Protein AF-A0A957R0P4-F1 (afdb_monomer)

Foldseek 3Di:
DPDPPDDPQNVDAWWWFAQFPQPPDDGDTDTHGPPDDDDDDDDPPPCSCCPVVVAQQLVLVQVVLVPDDPVVNVVDDDRDHGPTDDTDPHDRDDDDDDPDDPPALLDDPCVVVVVLVVVLCVCCVPNPPRPHHSQLSRQQHAKDKDKDWDWDPDPPTDIDIDIDIDHGNHDPQCRSSPDDDDDDPD

Solvent-accessible surface area (backbone atoms only — not comparable to full-atom values): 11472 Å² total; per-residue (Å²): 135,83,69,91,79,67,55,80,42,74,79,50,67,46,32,38,39,32,43,29,36,31,88,82,38,79,57,43,69,51,76,44,64,40,87,55,93,81,82,89,82,77,62,92,88,71,34,63,60,32,50,51,50,50,33,54,36,41,46,29,49,42,58,54,52,68,71,48,54,72,77,59,46,76,75,48,82,85,66,73,81,47,50,52,75,44,78,43,65,77,61,88,61,83,87,84,79,86,76,76,72,72,93,41,80,71,60,40,72,41,61,76,67,45,50,46,61,55,48,19,50,49,42,38,74,71,35,83,79,72,79,50,56,44,47,30,63,27,41,83,33,68,56,48,73,51,72,50,71,50,70,52,97,70,73,92,59,64,70,44,80,48,71,51,73,48,64,26,29,20,45,86,83,37,61,34,49,86,56,73,87,83,78,82,89,123

Mean predicted aligned error: 9.71 Å

pLDDT: mean 87.92, std 10.12, range [45.06, 98.12]

Structure (mmCIF, N/CA/C/O backbone):
data_AF-A0A957R0P4-F1
#
_entry.id   AF-A0A957R0P4-F1
#
loop_
_atom_site.group_PDB
_atom_site.id
_atom_site.type_symbol
_atom_site.label_atom_id
_atom_site.label_alt_id
_atom_site.label_comp_id
_atom_site.label_asym_id
_atom_site.label_entity_id
_atom_site.label_seq_id
_atom_site.pdbx_PDB_ins_code
_atom_site.Cartn_x
_atom_site.Cartn_y
_atom_site.Cartn_z
_atom_site.occupancy
_atom_site.B_iso_or_equiv
_atom_site.auth_seq_id
_atom_site.auth_comp_id
_atom_site.auth_asym_id
_atom_site.auth_atom_id
_atom_site.pdbx_PDB_model_num
ATOM 1 N N . MET A 1 1 ? -42.265 -9.782 10.397 1.00 45.06 1 MET A N 1
ATOM 2 C CA . MET A 1 1 ? -42.163 -8.317 10.225 1.00 45.06 1 MET A CA 1
ATOM 3 C C . MET A 1 1 ? -40.750 -7.988 9.760 1.00 45.06 1 MET A C 1
ATOM 5 O O . MET A 1 1 ? -39.838 -7.913 10.571 1.00 45.06 1 MET A O 1
ATOM 9 N N . THR A 1 2 ? -40.531 -7.923 8.449 1.00 50.06 2 THR A N 1
ATOM 10 C CA . THR A 1 2 ? -39.239 -7.563 7.845 1.00 50.06 2 THR A CA 1
ATOM 11 C C . THR A 1 2 ? -39.028 -6.063 7.997 1.00 50.06 2 THR A C 1
ATOM 13 O O . THR A 1 2 ? -39.797 -5.266 7.469 1.00 50.06 2 THR A O 1
ATOM 16 N N . ASN A 1 3 ? -38.024 -5.688 8.786 1.00 56.94 3 ASN A N 1
ATOM 17 C CA . ASN A 1 3 ? -37.716 -4.304 9.119 1.00 56.94 3 ASN A CA 1
ATOM 18 C C . ASN A 1 3 ? -37.278 -3.556 7.845 1.00 56.94 3 ASN A C 1
ATOM 20 O O . ASN A 1 3 ? -36.156 -3.745 7.375 1.00 56.94 3 ASN A O 1
ATOM 24 N N . ALA A 1 4 ? -38.168 -2.738 7.275 1.00 59.88 4 ALA A N 1
ATOM 25 C CA . ALA A 1 4 ? -37.992 -2.045 5.991 1.00 59.88 4 ALA A CA 1
ATOM 26 C C . ALA A 1 4 ? -36.855 -0.997 5.979 1.00 59.88 4 ALA A C 1
ATOM 28 O O . ALA A 1 4 ? -36.602 -0.377 4.954 1.00 59.88 4 ALA A O 1
ATOM 29 N N . ASN A 1 5 ? -36.149 -0.830 7.103 1.00 73.31 5 ASN A N 1
ATOM 30 C CA . ASN A 1 5 ? -35.041 0.106 7.289 1.00 73.31 5 ASN A CA 1
ATOM 31 C C . ASN A 1 5 ? -33.653 -0.553 7.376 1.00 73.31 5 ASN A C 1
ATOM 33 O O . ASN A 1 5 ? -32.675 0.129 7.681 1.00 73.31 5 ASN A O 1
ATOM 37 N N . ARG A 1 6 ? -33.521 -1.868 7.143 1.00 80.50 6 ARG A N 1
ATOM 38 C CA . ARG A 1 6 ? -32.189 -2.496 7.086 1.00 80.50 6 ARG A CA 1
ATOM 39 C C . ARG A 1 6 ? -31.512 -2.151 5.766 1.00 80.50 6 ARG A C 1
ATOM 41 O O . ARG A 1 6 ? -32.023 -2.476 4.697 1.00 80.50 6 ARG A O 1
ATOM 48 N N . HIS A 1 7 ? -30.346 -1.520 5.836 1.00 86.25 7 HIS A N 1
ATOM 49 C CA . HIS A 1 7 ? -29.550 -1.281 4.641 1.00 86.25 7 HIS A CA 1
ATOM 50 C C . HIS A 1 7 ? -29.024 -2.622 4.107 1.00 86.25 7 HIS A C 1
ATOM 52 O O . HIS A 1 7 ? -28.671 -3.485 4.914 1.00 86.25 7 HIS A O 1
ATOM 58 N N . PRO A 1 8 ? -28.865 -2.801 2.784 1.00 87.38 8 PRO A N 1
ATOM 59 C CA . PRO A 1 8 ? -28.359 -4.053 2.212 1.00 87.38 8 PRO A CA 1
ATOM 60 C C . PRO A 1 8 ? -27.011 -4.517 2.788 1.00 87.38 8 PRO A C 1
ATOM 62 O O . PRO A 1 8 ? -26.736 -5.705 2.880 1.00 87.38 8 PRO A O 1
ATOM 65 N N . ALA A 1 9 ? -26.156 -3.586 3.214 1.00 84.50 9 ALA A N 1
ATOM 66 C CA . ALA A 1 9 ? -24.892 -3.930 3.873 1.00 84.50 9 ALA A CA 1
ATOM 67 C C . ALA A 1 9 ? -25.083 -4.659 5.219 1.00 84.50 9 ALA A C 1
ATOM 69 O O . ALA A 1 9 ? -24.253 -5.485 5.571 1.00 84.50 9 ALA A O 1
ATOM 70 N N . ASP A 1 10 ? -26.189 -4.426 5.932 1.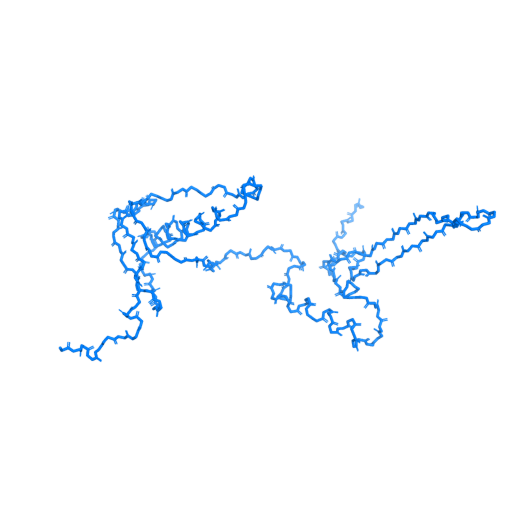00 87.06 10 ASP A N 1
ATOM 71 C CA . ASP A 1 10 ? -26.433 -4.990 7.268 1.00 87.06 10 ASP A CA 1
ATOM 72 C C . ASP A 1 10 ? -26.851 -6.474 7.220 1.00 87.06 10 ASP A C 1
ATOM 74 O O . ASP A 1 10 ? -27.063 -7.095 8.261 1.00 87.06 10 ASP A O 1
ATOM 78 N N . SER A 1 11 ? -26.987 -7.052 6.018 1.00 88.69 11 SER A N 1
ATOM 79 C CA . SER A 1 11 ? -27.111 -8.500 5.820 1.00 88.69 11 SER A CA 1
ATOM 80 C C . SER A 1 11 ? -25.762 -9.224 5.794 1.00 88.69 11 SER A C 1
ATOM 82 O O . SER A 1 11 ? -25.746 -10.446 5.689 1.00 88.69 11 SER A O 1
ATOM 84 N N . HIS A 1 12 ? -24.646 -8.490 5.801 1.00 89.62 12 HIS A N 1
ATOM 85 C CA . HIS A 1 12 ? -23.301 -9.057 5.748 1.00 89.62 12 HIS A CA 1
ATOM 86 C C . HIS A 1 12 ? -22.715 -9.240 7.147 1.00 89.62 12 HIS A C 1
ATOM 88 O O . HIS A 1 12 ? -23.138 -8.592 8.106 1.00 89.62 12 HIS A O 1
ATOM 94 N N . ASP A 1 13 ? -21.698 -10.098 7.237 1.00 93.00 13 ASP A N 1
ATOM 95 C CA . ASP A 1 13 ? -20.982 -10.352 8.484 1.00 93.00 13 ASP A CA 1
ATOM 96 C C . ASP A 1 13 ? -20.309 -9.092 9.044 1.00 93.00 13 ASP A C 1
ATOM 98 O O . ASP A 1 13 ? -20.059 -8.105 8.347 1.00 93.00 13 ASP A O 1
ATOM 102 N N . LEU A 1 14 ? -19.968 -9.154 10.327 1.00 95.38 14 LEU A N 1
ATOM 103 C CA . LEU A 1 14 ? -19.264 -8.098 11.045 1.00 95.38 14 LEU A CA 1
ATOM 104 C C . LEU A 1 14 ? -17.790 -8.475 11.207 1.00 95.38 14 LEU A C 1
ATOM 106 O O . LEU A 1 14 ? -17.454 -9.655 11.255 1.00 95.38 14 LEU A O 1
ATOM 110 N N . ILE A 1 15 ? -16.924 -7.476 11.345 1.00 96.31 15 ILE A N 1
ATOM 111 C CA . ILE A 1 15 ? -15.600 -7.655 11.945 1.00 96.31 15 ILE A CA 1
ATOM 112 C C . ILE A 1 15 ? -15.783 -7.468 13.448 1.00 96.31 15 ILE A C 1
ATOM 114 O O . ILE A 1 15 ? -16.215 -6.398 13.880 1.00 96.31 15 ILE A O 1
ATOM 118 N N . ARG A 1 16 ? -15.502 -8.494 14.246 1.00 97.50 16 ARG A N 1
ATOM 119 C CA . ARG A 1 16 ? -15.641 -8.442 15.706 1.00 97.50 16 ARG A CA 1
ATOM 120 C C . ARG A 1 16 ? -14.263 -8.380 16.332 1.00 97.50 16 ARG A C 1
ATOM 122 O O . ARG A 1 16 ? -13.441 -9.251 16.085 1.00 97.50 16 ARG A O 1
ATOM 129 N N . VAL A 1 17 ? -14.040 -7.362 17.145 1.00 97.62 17 VAL A N 1
ATOM 130 C CA . VAL A 1 17 ? -12.841 -7.183 17.956 1.00 97.62 17 VAL A CA 1
ATOM 131 C C . VAL A 1 17 ? -13.277 -7.305 19.405 1.00 97.62 17 VAL A C 1
ATOM 133 O O . VAL A 1 17 ? -14.173 -6.573 19.822 1.00 97.62 17 VAL A O 1
ATOM 136 N N . GLN A 1 18 ? -12.682 -8.232 20.149 1.00 98.06 18 GLN A N 1
ATOM 137 C CA . GLN A 1 18 ? -12.990 -8.456 21.558 1.00 9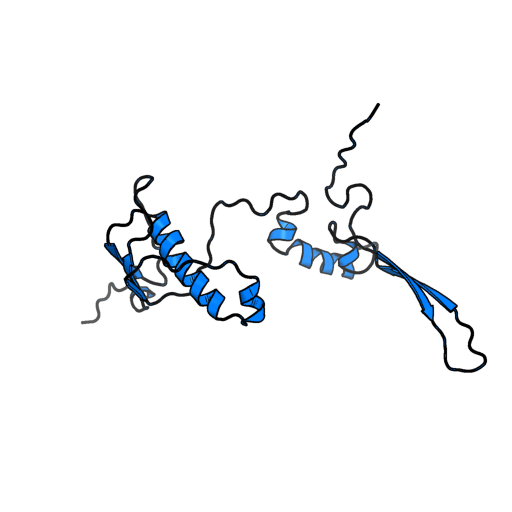8.06 18 GLN A CA 1
ATOM 138 C C . GLN A 1 18 ? -11.721 -8.399 22.400 1.00 98.06 18 GLN A C 1
ATOM 140 O O . GLN A 1 18 ? -10.728 -9.051 22.079 1.00 98.06 18 GLN A O 1
ATOM 145 N N . GLY A 1 19 ? -11.756 -7.604 23.464 1.00 97.75 19 GLY A N 1
ATOM 146 C CA . GLY A 1 19 ? -10.677 -7.462 24.427 1.00 97.75 19 GLY A CA 1
ATOM 147 C C . GLY A 1 19 ? -9.420 -6.808 23.861 1.00 97.75 19 GLY A C 1
ATOM 148 O O . GLY A 1 19 ? -8.314 -7.199 24.215 1.00 97.75 19 GLY A O 1
ATOM 149 N N . ALA A 1 20 ? -9.538 -5.826 22.962 1.00 97.62 20 ALA A N 1
ATOM 150 C CA . ALA A 1 20 ? -8.354 -5.173 22.403 1.00 97.62 20 ALA A CA 1
ATOM 151 C C . ALA A 1 20 ? -7.623 -4.326 23.459 1.00 97.62 20 ALA A C 1
ATOM 153 O O . ALA A 1 20 ? -8.208 -3.430 24.081 1.00 97.62 20 ALA A O 1
ATOM 154 N N . ARG A 1 21 ? -6.326 -4.594 23.633 1.00 97.75 21 ARG A N 1
ATOM 155 C CA . ARG A 1 21 ? -5.433 -3.975 24.629 1.00 97.75 21 ARG A CA 1
ATOM 156 C C . ARG A 1 21 ? -4.124 -3.455 24.031 1.00 97.75 21 ARG A C 1
ATOM 158 O O . ARG A 1 21 ? -3.288 -2.926 24.756 1.00 97.75 21 ARG A O 1
ATOM 165 N N . GLN A 1 22 ? -3.970 -3.519 22.707 1.00 96.81 22 GLN A N 1
ATOM 166 C CA . GLN A 1 22 ? -2.790 -3.003 22.016 1.00 96.81 22 GLN A CA 1
ATOM 167 C C . GLN A 1 22 ? -2.466 -1.551 22.418 1.00 96.81 22 GLN A C 1
ATOM 169 O O . GLN A 1 22 ? -3.301 -0.646 22.308 1.00 96.81 22 GLN A O 1
ATOM 174 N N . ASN A 1 23 ? -1.218 -1.309 22.827 1.00 95.19 23 ASN A N 1
ATOM 175 C CA . ASN A 1 23 ? -0.720 -0.022 23.320 1.00 95.19 23 ASN A CA 1
ATOM 176 C C . ASN A 1 23 ? -1.528 0.513 24.520 1.00 95.19 23 ASN A C 1
ATOM 178 O O . ASN A 1 23 ? -1.391 0.043 25.643 1.00 95.19 23 ASN A O 1
ATOM 182 N N . ASN A 1 24 ? -2.339 1.550 24.302 1.00 95.38 24 ASN A N 1
ATOM 183 C CA . ASN A 1 24 ? -3.110 2.231 25.335 1.00 95.38 24 ASN A CA 1
ATOM 184 C C . ASN A 1 24 ? -4.601 1.859 25.337 1.00 95.38 24 ASN A C 1
ATOM 186 O O . ASN A 1 24 ? -5.361 2.471 26.091 1.00 95.38 24 ASN A O 1
ATOM 190 N N . LEU A 1 25 ? -5.021 0.891 24.513 1.00 97.38 25 LEU A N 1
ATOM 191 C CA . LEU A 1 25 ? -6.396 0.394 24.508 1.00 97.38 25 LEU A CA 1
ATOM 192 C C . LEU A 1 25 ? -6.739 -0.253 25.857 1.00 97.38 25 LEU A C 1
ATOM 194 O O . LEU A 1 25 ? -5.907 -0.887 26.501 1.00 97.38 25 LEU A O 1
ATOM 198 N N . LYS A 1 26 ? -7.979 -0.060 26.308 1.00 96.81 26 LYS A N 1
ATOM 199 C CA . LYS A 1 26 ? -8.444 -0.465 27.641 1.00 96.81 26 LYS A CA 1
ATOM 200 C C . LYS A 1 26 ? -9.501 -1.560 27.540 1.00 96.81 26 LYS A C 1
ATOM 202 O O . LYS A 1 26 ? -10.642 -1.334 27.915 1.00 96.81 26 LYS A O 1
ATOM 207 N N . ASN A 1 27 ? -9.098 -2.722 27.021 1.00 97.38 27 ASN A N 1
ATOM 208 C CA . ASN A 1 27 ? -9.962 -3.893 26.838 1.00 97.38 27 ASN A CA 1
ATOM 209 C C . ASN A 1 27 ? -11.224 -3.567 26.020 1.00 97.38 27 ASN A C 1
ATOM 211 O O . ASN A 1 27 ? -12.347 -3.657 26.508 1.00 97.38 27 ASN A O 1
ATOM 215 N N . ILE A 1 28 ? -11.011 -3.090 24.792 1.00 97.56 28 ILE A N 1
ATOM 216 C CA . ILE A 1 28 ? -12.074 -2.564 23.934 1.00 97.56 28 ILE A CA 1
ATOM 217 C C . ILE A 1 28 ? -12.739 -3.689 23.140 1.00 97.56 28 ILE A C 1
ATOM 219 O O . ILE A 1 28 ? -12.063 -4.411 22.405 1.00 97.56 28 ILE A O 1
ATOM 223 N N . ASP A 1 29 ? -14.068 -3.742 23.220 1.00 98.12 29 ASP A N 1
ATOM 224 C CA . ASP A 1 29 ? -14.925 -4.566 22.370 1.00 98.12 29 ASP A CA 1
ATOM 225 C C . ASP A 1 29 ? -15.619 -3.690 21.320 1.00 98.12 29 ASP A C 1
ATOM 227 O O . ASP A 1 29 ? -16.244 -2.679 21.649 1.00 98.12 29 ASP A O 1
ATOM 231 N N . VAL A 1 30 ? -15.537 -4.068 20.044 1.00 97.00 30 VAL A N 1
ATOM 232 C CA . VAL A 1 30 ? -16.234 -3.364 18.961 1.00 97.00 30 VAL A CA 1
ATOM 233 C C . VAL A 1 30 ? -16.634 -4.313 17.834 1.00 97.00 30 VAL A C 1
ATOM 235 O O . VAL A 1 30 ? -15.911 -5.245 17.487 1.00 97.00 30 VAL A O 1
ATOM 238 N N . ALA A 1 31 ? -17.794 -4.060 17.228 1.00 96.06 31 ALA A N 1
ATOM 239 C CA . ALA A 1 31 ? -18.240 -4.742 16.020 1.00 96.06 31 ALA A CA 1
ATOM 240 C C . ALA A 1 31 ? -18.355 -3.740 14.864 1.00 96.06 31 ALA A C 1
ATOM 242 O O . ALA A 1 31 ? -19.071 -2.743 14.968 1.00 96.06 31 ALA A O 1
ATOM 243 N N . LEU A 1 32 ? -17.654 -4.006 13.762 1.00 95.06 32 LEU A N 1
ATOM 244 C CA . LEU A 1 32 ? -17.615 -3.151 12.579 1.00 95.06 32 LEU A CA 1
ATOM 245 C C . LEU A 1 32 ? -18.422 -3.801 11.449 1.00 95.06 32 LEU A C 1
ATOM 247 O O . LEU A 1 32 ? -18.130 -4.939 11.074 1.00 95.06 32 LEU A O 1
ATOM 251 N N . PRO A 1 33 ? -19.428 -3.119 10.882 1.00 94.06 33 PRO A N 1
ATOM 252 C CA . PRO A 1 33 ? -20.193 -3.664 9.772 1.00 94.06 33 PRO A CA 1
ATOM 253 C C . PRO A 1 33 ? -19.362 -3.696 8.490 1.00 94.06 33 PRO A C 1
ATOM 255 O O . PRO A 1 33 ? -18.811 -2.679 8.065 1.00 94.06 33 PRO A O 1
ATOM 258 N N . LYS A 1 34 ? -19.305 -4.856 7.830 1.00 93.88 34 LYS A N 1
ATOM 259 C CA . LYS A 1 34 ? -18.705 -4.943 6.496 1.00 93.88 34 LYS A CA 1
ATOM 260 C C . LYS A 1 34 ? -19.546 -4.166 5.486 1.00 93.88 34 LYS A C 1
ATOM 262 O O . LYS A 1 34 ? -20.751 -3.986 5.648 1.00 93.88 34 LYS A O 1
ATOM 267 N N . ARG A 1 35 ? -18.897 -3.727 4.401 1.00 92.75 35 ARG A N 1
ATOM 268 C CA . ARG A 1 35 ? -19.542 -3.009 3.280 1.00 92.75 35 ARG A CA 1
ATOM 269 C C . ARG A 1 35 ? -20.243 -1.714 3.715 1.00 92.75 35 ARG A C 1
ATOM 271 O O . ARG A 1 35 ? -21.194 -1.261 3.080 1.00 92.75 35 ARG A O 1
ATOM 278 N N . ARG A 1 36 ? -19.748 -1.114 4.795 1.00 92.56 36 ARG A N 1
ATOM 279 C CA . ARG A 1 36 ? -20.085 0.227 5.265 1.00 92.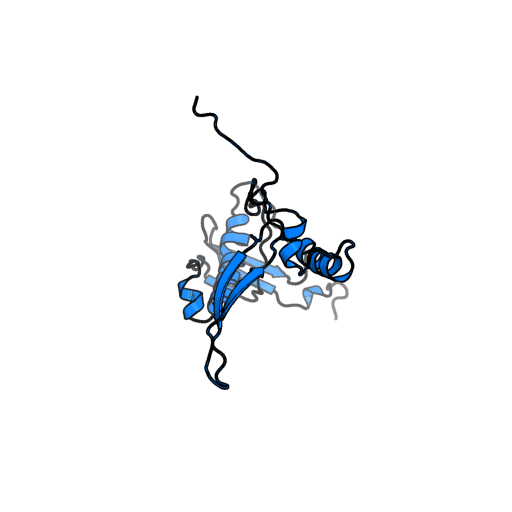56 36 ARG A CA 1
ATOM 280 C C . ARG A 1 36 ? -18.817 1.063 5.320 1.00 92.56 36 ARG A C 1
ATOM 282 O O . ARG A 1 36 ? -17.728 0.536 5.533 1.00 92.56 36 ARG A O 1
ATOM 289 N N . LEU A 1 37 ? -18.977 2.373 5.171 1.00 94.31 37 LEU A N 1
ATOM 290 C CA . LEU A 1 37 ? -17.919 3.309 5.515 1.00 94.31 37 LEU A CA 1
ATOM 291 C C . LEU A 1 37 ? -17.934 3.512 7.033 1.00 94.31 37 LEU A C 1
ATOM 293 O O . LEU A 1 37 ? -18.817 4.185 7.562 1.00 94.31 37 LEU A O 1
ATOM 297 N N . THR A 1 38 ? -16.973 2.911 7.728 1.00 94.69 38 THR A N 1
ATOM 298 C CA . THR A 1 38 ? -16.777 3.119 9.165 1.00 94.69 38 THR A CA 1
ATOM 299 C C . THR A 1 38 ? -15.713 4.182 9.388 1.00 94.69 38 THR A C 1
ATOM 301 O O . THR A 1 38 ? -14.589 4.053 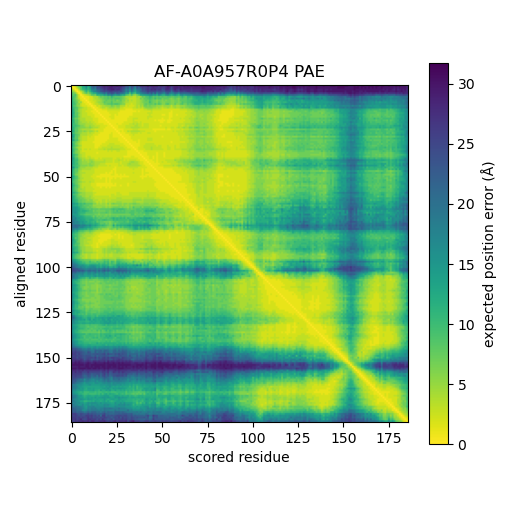8.911 1.00 94.69 38 THR A O 1
ATOM 304 N N . VAL A 1 39 ? -16.062 5.227 10.137 1.00 96.88 39 VAL A N 1
ATOM 305 C CA . VAL A 1 39 ? -15.148 6.321 10.477 1.00 96.88 39 VAL A CA 1
ATOM 306 C C . VAL A 1 39 ? -14.815 6.247 11.962 1.00 96.88 39 VAL A C 1
ATOM 308 O O . VAL A 1 39 ? -15.710 6.269 12.803 1.00 96.88 39 VAL A O 1
ATOM 311 N N . PHE A 1 40 ? -13.525 6.186 12.289 1.00 95.50 40 PHE A N 1
ATOM 312 C CA . PHE A 1 40 ? -13.041 6.264 13.667 1.00 95.50 40 PHE A CA 1
ATOM 313 C C . PHE A 1 40 ? -12.662 7.706 13.993 1.00 95.50 40 PHE A C 1
ATOM 315 O O . PHE A 1 40 ? -11.699 8.245 13.449 1.00 95.50 40 PHE A O 1
ATOM 322 N N . THR A 1 41 ? -13.398 8.330 14.907 1.00 96.44 41 THR A N 1
ATOM 323 C CA . THR A 1 41 ? -13.176 9.718 15.334 1.00 96.44 41 THR A CA 1
ATOM 324 C C . THR A 1 41 ? -12.722 9.788 16.788 1.00 96.44 41 THR A C 1
ATOM 326 O O . THR A 1 41 ? -12.916 8.854 17.561 1.00 96.44 41 THR A O 1
ATOM 329 N N . GLY A 1 42 ? -12.086 10.896 17.173 1.00 95.12 42 GLY A N 1
ATOM 330 C CA . GLY A 1 42 ? -11.615 11.125 18.542 1.00 95.12 42 GLY A CA 1
ATOM 331 C C . GLY A 1 42 ? -10.315 11.924 18.599 1.00 95.12 42 GLY A C 1
ATOM 332 O O . GLY A 1 42 ? -9.598 12.030 17.601 1.00 95.12 42 GLY A O 1
ATOM 333 N N . VAL A 1 43 ? -9.988 12.452 19.778 1.00 97.00 43 VAL A N 1
ATOM 334 C CA . VAL A 1 43 ? -8.799 13.293 20.020 1.00 97.00 43 VAL A CA 1
ATOM 335 C C . VAL A 1 43 ? -7.479 12.565 19.740 1.00 97.00 43 VAL A C 1
ATOM 337 O O . VAL A 1 43 ? -7.429 11.333 19.693 1.00 97.00 43 VAL A O 1
ATOM 340 N N . SER A 1 44 ? -6.392 13.311 19.531 1.00 95.94 44 SER A N 1
ATOM 341 C CA . SER A 1 44 ? -5.056 12.712 19.394 1.00 95.94 44 SER A CA 1
ATOM 342 C C . SER A 1 44 ? -4.720 11.841 20.612 1.00 95.94 44 SER A C 1
ATOM 344 O O . SER A 1 44 ? -5.101 12.163 21.733 1.00 95.94 44 SER A O 1
ATOM 346 N N . GLY A 1 45 ? -4.070 10.697 20.387 1.00 94.62 45 GLY A N 1
ATOM 347 C CA . GLY A 1 45 ? -3.724 9.751 21.455 1.00 94.62 45 GLY A CA 1
ATOM 348 C C . GLY A 1 45 ? -4.876 8.888 21.989 1.00 94.62 45 GLY A C 1
ATOM 349 O O . GLY A 1 45 ? -4.629 8.005 22.800 1.00 94.62 45 GLY A O 1
ATOM 350 N N . SER A 1 46 ? -6.115 9.036 21.505 1.00 95.88 46 SER A N 1
ATOM 351 C CA . SER A 1 46 ? -7.270 8.267 22.012 1.00 95.88 46 SER A CA 1
ATOM 352 C C . SER A 1 46 ? -7.258 6.758 21.703 1.00 95.88 46 SER A C 1
ATOM 354 O O . SER A 1 46 ? -8.202 6.062 22.055 1.00 95.88 46 SER A O 1
ATOM 356 N N . GLY A 1 47 ? -6.242 6.247 20.997 1.00 96.25 47 GLY A N 1
ATOM 357 C CA . GLY A 1 47 ? -6.119 4.824 20.653 1.00 96.25 47 GLY A CA 1
ATOM 358 C C . GLY A 1 47 ? -6.718 4.410 19.301 1.00 96.25 47 GLY A C 1
ATOM 359 O O . GLY A 1 47 ? -6.663 3.235 18.960 1.00 96.25 47 GLY A O 1
ATOM 360 N N . LYS A 1 48 ? -7.227 5.344 18.480 1.00 96.88 48 LYS A N 1
ATOM 361 C CA . LYS A 1 48 ? -7.774 5.039 17.133 1.00 96.88 48 LYS A CA 1
ATOM 362 C C . LYS A 1 48 ? -6.789 4.257 16.265 1.00 96.88 48 LYS A C 1
ATOM 364 O O . LYS A 1 48 ? -7.136 3.209 15.736 1.00 96.88 48 LYS A O 1
ATOM 369 N N . SER A 1 49 ? -5.555 4.751 16.157 1.00 95.25 49 SER A N 1
ATOM 370 C CA . SER A 1 49 ? -4.507 4.100 15.367 1.00 95.25 49 SER A CA 1
ATOM 371 C C . SER A 1 49 ? -4.091 2.757 15.969 1.00 95.25 49 SER A C 1
ATOM 373 O O . SER A 1 49 ? -3.845 1.816 15.222 1.00 95.25 49 SER A O 1
ATOM 375 N N . SER A 1 50 ? -4.081 2.636 17.303 1.00 96.31 50 SER A N 1
ATOM 376 C CA . SER A 1 50 ? -3.828 1.364 17.994 1.00 96.31 50 SER A CA 1
ATOM 377 C C . SER A 1 50 ? -4.885 0.315 17.642 1.00 96.31 50 SER A C 1
ATOM 379 O O . SER A 1 50 ? -4.540 -0.837 17.404 1.00 96.31 50 SER A O 1
ATOM 381 N N . LEU A 1 51 ? -6.157 0.711 17.547 1.00 96.50 51 LEU A N 1
ATOM 382 C CA . LEU A 1 51 ? -7.253 -0.185 17.181 1.00 96.50 51 LEU A CA 1
ATOM 383 C C . LEU A 1 51 ? -7.240 -0.537 15.685 1.00 96.50 51 LEU A C 1
ATOM 385 O O . LEU A 1 51 ? -7.276 -1.710 15.325 1.00 96.50 51 LEU A O 1
ATOM 389 N N . VAL A 1 52 ? -7.161 0.464 14.804 1.00 95.00 52 VAL A N 1
ATOM 390 C CA . VAL A 1 52 ? -7.272 0.257 13.350 1.00 95.00 52 VAL A CA 1
ATOM 391 C C . VAL A 1 52 ? -6.003 -0.364 12.771 1.00 95.00 52 VAL A C 1
ATOM 393 O O . VAL A 1 52 ? -6.067 -1.426 12.158 1.00 95.00 52 VAL A O 1
ATOM 396 N N . PHE A 1 53 ? -4.848 0.269 12.973 1.00 93.69 53 PHE A N 1
ATOM 397 C CA . PHE A 1 53 ? -3.590 -0.180 12.376 1.00 93.69 53 PHE A CA 1
ATOM 398 C C . PHE A 1 53 ? -2.893 -1.213 13.259 1.00 93.69 53 PHE A C 1
ATOM 400 O O . PHE A 1 53 ? -2.512 -2.277 12.783 1.00 93.69 53 PHE A O 1
ATOM 407 N N . GLY A 1 54 ? -2.783 -0.921 14.557 1.00 93.25 54 GLY A N 1
ATOM 408 C CA . GLY A 1 54 ? -2.049 -1.760 15.505 1.00 93.25 54 GLY A CA 1
ATOM 409 C C . GLY A 1 54 ? -2.736 -3.077 15.871 1.00 93.25 54 GLY A C 1
ATOM 410 O O . GLY A 1 54 ? -2.053 -3.974 16.344 1.00 93.25 54 GLY A O 1
ATOM 411 N N . THR A 1 55 ? -4.052 -3.200 15.663 1.00 95.50 55 THR A N 1
ATOM 412 C CA . THR A 1 55 ? -4.822 -4.405 16.019 1.00 95.50 55 THR A CA 1
ATOM 413 C C . THR A 1 55 ? -5.450 -5.041 14.781 1.00 95.50 55 THR A C 1
ATOM 415 O O . THR A 1 55 ? -5.032 -6.116 14.366 1.00 95.50 55 THR A O 1
ATOM 418 N N . ILE A 1 56 ? -6.420 -4.371 14.148 1.00 95.12 56 ILE A N 1
ATOM 419 C CA . ILE A 1 56 ? -7.197 -4.944 13.034 1.00 95.12 56 ILE A CA 1
ATOM 420 C C . ILE A 1 56 ? -6.310 -5.200 11.807 1.00 95.12 56 ILE A C 1
ATOM 422 O O . ILE A 1 56 ? -6.277 -6.316 11.289 1.00 95.12 56 ILE A O 1
ATOM 426 N N . ALA A 1 57 ? -5.591 -4.179 11.332 1.00 92.94 57 ALA A N 1
ATOM 427 C CA . ALA A 1 57 ? -4.773 -4.308 10.129 1.00 92.94 57 ALA A CA 1
ATOM 428 C C . ALA A 1 57 ? -3.540 -5.192 10.362 1.00 92.94 57 ALA A C 1
ATOM 430 O O . ALA A 1 57 ? -3.219 -6.016 9.508 1.00 92.94 57 ALA A O 1
ATOM 431 N N . ALA A 1 58 ? -2.897 -5.073 11.531 1.00 92.56 58 ALA A N 1
ATOM 432 C CA . ALA A 1 58 ? -1.778 -5.926 11.923 1.00 92.56 58 ALA A CA 1
ATOM 433 C C . ALA A 1 58 ? -2.156 -7.415 11.909 1.00 92.56 58 ALA A C 1
ATOM 435 O O . ALA A 1 58 ? -1.447 -8.216 11.298 1.00 92.56 58 ALA A O 1
ATOM 436 N N . GLU A 1 59 ? -3.296 -7.786 12.505 1.00 93.50 59 GLU A N 1
ATOM 437 C CA . GLU A 1 59 ? -3.750 -9.180 12.502 1.00 93.50 59 GLU A CA 1
ATOM 438 C C . GLU A 1 59 ? -4.124 -9.652 11.095 1.00 93.50 59 GLU A C 1
ATOM 440 O O . GLU A 1 59 ? -3.731 -10.744 10.686 1.00 93.50 59 GLU A O 1
ATOM 445 N N . SER A 1 60 ? -4.804 -8.814 10.305 1.00 92.75 60 SER A N 1
ATOM 446 C CA . SER A 1 60 ? -5.112 -9.167 8.919 1.00 92.75 60 SER A CA 1
ATOM 447 C C . SER A 1 60 ? -3.852 -9.408 8.085 1.00 92.75 60 SER A C 1
ATOM 449 O O . SER A 1 60 ? -3.827 -10.360 7.305 1.00 92.75 60 SER A O 1
ATOM 451 N N . GLN A 1 61 ? -2.821 -8.574 8.228 1.00 89.62 61 GLN A N 1
ATOM 452 C CA . GLN A 1 61 ? -1.570 -8.744 7.497 1.00 89.62 61 GLN A CA 1
ATOM 453 C C . GLN A 1 61 ? -0.826 -10.001 7.961 1.00 89.62 61 GLN A C 1
ATOM 455 O O . GLN A 1 61 ? -0.299 -10.740 7.132 1.00 89.62 61 GLN A O 1
ATOM 460 N N . ARG A 1 62 ? -0.833 -10.290 9.268 1.00 89.25 62 ARG A N 1
ATOM 461 C CA . ARG A 1 62 ? -0.255 -11.513 9.839 1.00 89.25 62 ARG A CA 1
ATOM 462 C C . ARG A 1 62 ? -0.903 -12.769 9.248 1.00 89.25 62 ARG A C 1
ATOM 464 O O . ARG A 1 62 ? -0.185 -13.642 8.771 1.00 89.25 62 ARG A O 1
ATOM 471 N N . MET A 1 63 ? -2.236 -12.822 9.195 1.00 87.56 63 MET A N 1
ATOM 472 C CA . MET A 1 63 ? -2.978 -13.944 8.604 1.00 87.56 63 MET A CA 1
ATOM 473 C C . MET A 1 63 ? -2.646 -14.151 7.121 1.00 87.56 63 MET A C 1
ATOM 475 O O . MET A 1 63 ? -2.517 -15.283 6.670 1.00 87.56 63 MET A O 1
ATOM 479 N N . ILE A 1 64 ? -2.477 -13.071 6.350 1.00 87.06 64 ILE A N 1
ATOM 480 C CA . ILE A 1 64 ? -2.054 -13.172 4.944 1.00 87.06 64 ILE A CA 1
ATOM 481 C C . ILE A 1 64 ? -0.628 -13.712 4.860 1.00 87.06 64 ILE A C 1
ATOM 483 O O . ILE A 1 64 ? -0.354 -14.583 4.035 1.00 87.06 64 ILE A O 1
ATOM 487 N N . ASN A 1 65 ? 0.275 -13.229 5.714 1.00 85.88 65 ASN A N 1
ATOM 488 C CA . ASN A 1 65 ? 1.668 -13.665 5.719 1.00 85.88 65 ASN A CA 1
ATOM 489 C C . ASN A 1 65 ? 1.790 -15.182 5.968 1.00 85.88 65 ASN A C 1
ATOM 491 O O . ASN A 1 65 ? 2.621 -15.842 5.347 1.00 85.88 65 ASN A O 1
ATOM 495 N N . GLU A 1 66 ? 0.907 -15.751 6.792 1.00 84.69 66 GLU A N 1
ATOM 496 C CA . GLU A 1 66 ? 0.836 -17.196 7.055 1.00 84.69 66 GLU A CA 1
ATOM 497 C C . GLU A 1 66 ? 0.411 -18.034 5.838 1.00 84.69 66 GLU A C 1
ATOM 499 O O . GLU A 1 66 ? 0.686 -19.231 5.799 1.00 84.69 66 GLU A O 1
ATOM 504 N N . THR A 1 67 ? -0.208 -17.427 4.819 1.00 87.06 67 THR A N 1
ATOM 505 C CA . THR A 1 67 ? -0.587 -18.135 3.581 1.00 87.06 67 THR A CA 1
ATOM 506 C C . THR A 1 67 ? 0.571 -18.312 2.593 1.00 87.06 67 THR A C 1
ATOM 508 O O . THR A 1 67 ? 0.460 -19.109 1.659 1.00 87.06 67 THR A O 1
ATOM 511 N N . TYR A 1 68 ? 1.694 -17.606 2.781 1.00 86.81 68 TYR A N 1
ATOM 512 C CA . TYR A 1 68 ? 2.886 -17.778 1.946 1.00 86.81 68 TYR A CA 1
ATOM 513 C C . TYR A 1 68 ? 3.660 -19.049 2.304 1.00 86.81 68 TYR A C 1
ATOM 515 O O . TYR A 1 68 ? 3.539 -19.592 3.397 1.00 86.81 68 TYR A O 1
ATOM 523 N N . SER A 1 69 ? 4.506 -19.519 1.384 1.00 89.38 69 SER A N 1
ATOM 524 C CA . SER A 1 69 ? 5.379 -20.664 1.651 1.00 89.38 69 SER A CA 1
ATOM 525 C C . SER A 1 69 ? 6.400 -20.351 2.748 1.00 89.38 69 SER A C 1
ATOM 527 O O . SER A 1 69 ? 6.864 -19.216 2.868 1.00 89.38 69 SER A O 1
ATOM 529 N N . ALA A 1 70 ? 6.826 -21.373 3.496 1.00 86.19 70 ALA A N 1
ATOM 530 C CA . ALA A 1 70 ? 7.838 -21.229 4.548 1.00 86.19 70 ALA A CA 1
ATOM 531 C C . ALA A 1 70 ? 9.145 -20.581 4.043 1.00 86.19 70 ALA A C 1
ATOM 533 O O . ALA A 1 70 ? 9.785 -19.822 4.766 1.00 86.19 70 ALA A O 1
ATOM 534 N N . PHE A 1 71 ? 9.513 -20.829 2.778 1.00 90.25 71 PHE A N 1
ATOM 535 C CA . PHE A 1 71 ? 10.655 -20.176 2.136 1.00 90.25 71 PHE A CA 1
ATOM 536 C C . PHE A 1 71 ? 10.482 -18.655 2.058 1.00 90.25 71 PHE A C 1
ATOM 538 O O . PHE A 1 71 ? 11.396 -17.922 2.415 1.00 90.25 71 PHE A O 1
ATOM 545 N N . VAL A 1 72 ? 9.312 -18.175 1.622 1.00 84.75 72 VAL A N 1
ATOM 546 C CA . VAL A 1 72 ? 9.029 -16.735 1.522 1.00 84.75 72 VAL A CA 1
ATOM 547 C C . VAL A 1 72 ? 8.889 -16.118 2.911 1.00 84.75 72 VAL A C 1
ATOM 549 O O . VAL A 1 72 ? 9.439 -15.047 3.148 1.00 84.75 72 VAL A O 1
ATOM 552 N N . GLN A 1 73 ? 8.231 -16.815 3.843 1.00 83.88 73 GLN A N 1
ATOM 553 C CA . GLN A 1 73 ? 8.052 -16.354 5.223 1.00 83.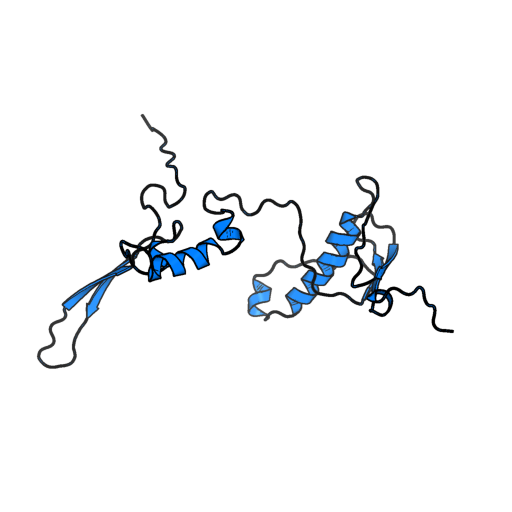88 73 GLN A CA 1
ATOM 554 C C . GLN A 1 73 ? 9.386 -16.042 5.918 1.00 83.88 73 GLN A C 1
ATOM 556 O O . GLN A 1 73 ? 9.456 -15.071 6.665 1.00 83.88 73 GLN A O 1
ATOM 561 N N . GLY A 1 74 ? 10.460 -16.786 5.619 1.00 83.56 74 GLY A N 1
ATOM 562 C CA . GLY A 1 74 ? 11.800 -16.525 6.162 1.00 83.56 74 GLY A CA 1
ATOM 563 C C . GLY A 1 74 ? 12.396 -15.155 5.800 1.00 83.56 74 GLY A C 1
ATOM 564 O O . GLY A 1 74 ? 13.314 -14.699 6.476 1.00 83.56 74 GLY A O 1
ATOM 565 N N . PHE A 1 75 ? 11.871 -14.485 4.769 1.00 85.94 75 PHE A N 1
ATOM 566 C CA . PHE A 1 75 ? 12.281 -13.137 4.353 1.00 85.94 75 PHE A CA 1
ATOM 567 C C . PHE A 1 75 ? 11.269 -12.050 4.742 1.00 85.94 75 PHE A C 1
ATOM 569 O O . PHE A 1 75 ? 11.512 -10.869 4.488 1.00 85.94 75 PHE A O 1
ATOM 576 N N . MET A 1 76 ? 10.123 -12.423 5.316 1.00 83.00 76 MET A N 1
ATOM 577 C CA . MET A 1 76 ? 9.071 -11.477 5.682 1.00 83.00 76 MET A CA 1
ATOM 578 C C . MET A 1 76 ? 9.302 -10.911 7.089 1.00 83.00 76 MET A C 1
ATOM 580 O O . MET A 1 76 ? 9.805 -11.617 7.965 1.00 83.00 76 MET A O 1
ATOM 584 N N . PRO A 1 77 ? 8.896 -9.656 7.353 1.00 77.62 77 PRO A N 1
ATOM 585 C CA . PRO A 1 77 ? 8.894 -9.120 8.706 1.00 77.62 77 PRO A CA 1
ATOM 586 C C . PRO A 1 77 ? 8.022 -9.982 9.622 1.00 77.62 77 PRO A C 1
ATOM 588 O O . PRO A 1 77 ? 6.857 -10.252 9.310 1.00 77.62 77 PRO A O 1
ATOM 591 N N . ALA A 1 78 ? 8.567 -10.384 10.770 1.00 72.00 78 ALA A N 1
ATOM 592 C CA . ALA A 1 78 ? 7.784 -11.022 11.815 1.00 72.00 78 ALA A CA 1
ATOM 593 C C . ALA A 1 78 ? 6.822 -9.985 12.411 1.00 72.00 78 ALA A C 1
ATOM 595 O O . ALA A 1 78 ? 7.227 -9.088 13.151 1.00 72.00 78 ALA A O 1
ATOM 596 N N . LEU A 1 79 ? 5.542 -10.081 12.054 1.00 77.31 79 LEU A N 1
ATOM 597 C CA . LEU A 1 79 ? 4.500 -9.261 12.658 1.00 77.31 79 LEU A CA 1
ATOM 598 C C . LEU A 1 79 ? 4.104 -9.885 13.994 1.00 77.31 79 LEU A C 1
ATOM 600 O O . LEU A 1 79 ? 3.608 -11.012 14.039 1.00 77.31 79 LEU A O 1
ATOM 604 N N . ASN A 1 80 ? 4.327 -9.146 15.080 1.00 81.44 80 ASN A N 1
ATOM 605 C CA . ASN A 1 80 ? 3.860 -9.560 16.396 1.00 81.44 80 ASN A CA 1
ATOM 606 C C . ASN A 1 80 ? 2.335 -9.659 16.391 1.00 81.44 80 ASN A C 1
ATOM 608 O O . ASN A 1 80 ? 1.646 -8.804 15.830 1.00 81.44 80 ASN A O 1
ATOM 612 N N . ARG A 1 81 ? 1.814 -10.698 17.046 1.00 89.12 81 ARG A N 1
ATOM 613 C CA . ARG A 1 81 ? 0.377 -10.821 17.264 1.00 89.12 81 ARG A CA 1
ATOM 614 C C . ARG A 1 81 ? -0.084 -9.661 18.161 1.00 89.12 81 ARG A C 1
ATOM 616 O O . ARG A 1 81 ? 0.549 -9.439 19.196 1.00 89.12 81 ARG A O 1
ATOM 623 N N . PRO A 1 82 ? -1.129 -8.911 17.780 1.00 93.19 82 PRO A N 1
ATOM 624 C CA . PRO A 1 82 ? -1.638 -7.834 18.615 1.00 93.19 82 PRO A CA 1
ATOM 625 C C . PRO A 1 82 ? -2.275 -8.383 19.896 1.00 93.19 82 PRO A C 1
ATOM 627 O O . PRO A 1 82 ? -2.796 -9.499 19.909 1.00 93.19 82 PRO A O 1
ATOM 630 N N . ASP A 1 83 ? -2.259 -7.586 20.966 1.00 96.38 83 ASP A N 1
ATOM 631 C CA . ASP A 1 83 ? -2.914 -7.943 22.230 1.00 96.38 83 ASP A CA 1
ATOM 632 C C . ASP A 1 83 ? -4.436 -7.750 22.116 1.00 96.38 83 ASP A C 1
ATOM 634 O O . ASP A 1 83 ? -4.960 -6.633 22.229 1.00 96.38 83 ASP A O 1
ATOM 638 N N . VAL A 1 84 ? -5.131 -8.847 21.815 1.00 96.94 84 VAL A N 1
ATOM 639 C CA . VAL A 1 84 ? -6.585 -8.939 21.649 1.00 96.94 84 VAL A CA 1
ATOM 640 C C . VAL A 1 84 ? -7.052 -10.365 21.955 1.00 96.94 84 VAL A C 1
ATOM 642 O O . VAL A 1 84 ? -6.362 -11.324 21.611 1.00 96.94 84 VAL A O 1
ATOM 645 N N . ASP A 1 85 ? -8.217 -10.524 22.588 1.00 96.62 85 ASP A N 1
ATOM 646 C CA . ASP A 1 85 ? -8.729 -11.847 22.977 1.00 96.62 85 ASP A CA 1
ATOM 647 C C . ASP A 1 85 ? -9.285 -12.618 21.784 1.00 96.62 85 ASP A C 1
ATOM 649 O O . ASP A 1 85 ? -9.011 -13.803 21.595 1.00 96.62 85 ASP A O 1
ATOM 653 N N . THR A 1 86 ? -10.107 -11.962 20.970 1.00 95.81 86 THR A N 1
ATOM 654 C CA . THR A 1 86 ? -10.703 -12.579 19.783 1.00 95.81 86 THR A CA 1
ATOM 655 C C . THR A 1 86 ? -10.884 -11.541 18.697 1.00 95.81 86 THR A C 1
ATOM 657 O O . THR A 1 86 ? -11.313 -10.412 18.946 1.00 95.81 86 THR A O 1
ATOM 660 N N . LEU A 1 87 ? -10.550 -11.936 17.472 1.00 94.94 87 LEU A N 1
ATOM 661 C CA . LEU A 1 87 ? -10.708 -11.092 16.308 1.00 94.94 87 LEU A CA 1
ATOM 662 C C . LEU A 1 87 ? -11.261 -11.939 15.156 1.00 94.94 87 LEU A C 1
ATOM 664 O O . LEU A 1 87 ? -10.583 -12.825 14.644 1.00 94.94 87 LEU A O 1
ATOM 668 N N . ASP A 1 88 ? -12.529 -11.710 14.820 1.00 94.81 88 ASP A N 1
ATOM 669 C CA . ASP A 1 88 ? -13.321 -12.543 13.908 1.00 94.81 88 ASP A CA 1
ATOM 670 C C . ASP A 1 88 ? -13.868 -11.723 12.736 1.00 94.81 88 ASP A C 1
ATOM 672 O O . ASP A 1 88 ? -14.023 -10.500 12.804 1.00 94.81 88 ASP A O 1
ATOM 676 N N . GLY A 1 89 ? -14.154 -12.410 11.634 1.00 93.19 89 GLY A N 1
ATOM 677 C CA . GLY A 1 89 ? -14.704 -11.818 10.430 1.00 93.19 89 GLY A CA 1
ATOM 678 C C . GLY A 1 89 ? -13.703 -10.946 9.678 1.00 93.19 89 GLY A C 1
ATOM 679 O O . GLY A 1 89 ? -14.131 -10.157 8.838 1.00 93.19 89 GLY A O 1
ATOM 680 N N . LEU A 1 90 ? -12.397 -11.069 9.926 1.00 92.62 90 LEU A N 1
ATOM 681 C CA . LEU A 1 90 ? -11.394 -10.346 9.150 1.00 92.62 90 LEU A CA 1
ATOM 682 C C . LEU A 1 90 ? -11.436 -10.697 7.665 1.00 92.62 90 LEU A C 1
ATOM 684 O O . LEU A 1 90 ? -11.714 -11.820 7.251 1.00 92.62 90 LEU A O 1
ATOM 688 N N . THR A 1 91 ? -11.096 -9.701 6.866 1.00 88.38 91 THR A N 1
ATOM 689 C CA . THR A 1 91 ? -10.782 -9.828 5.446 1.00 88.38 91 THR A CA 1
ATOM 690 C C . THR A 1 91 ? -9.425 -9.194 5.211 1.00 88.38 91 THR A C 1
ATOM 692 O O . THR A 1 91 ? -9.002 -8.375 6.025 1.00 88.38 91 THR A O 1
ATOM 695 N N . THR A 1 92 ? -8.781 -9.507 4.088 1.00 88.50 92 THR A N 1
ATOM 696 C CA . THR A 1 92 ? -7.524 -8.869 3.690 1.00 88.50 92 THR A CA 1
ATOM 697 C C . THR A 1 92 ? -7.608 -7.348 3.787 1.00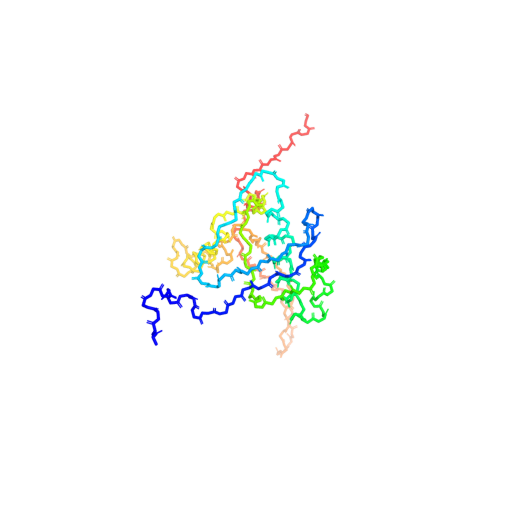 88.50 92 THR A C 1
ATOM 699 O O . THR A 1 92 ? -8.396 -6.713 3.084 1.00 88.50 92 THR A O 1
ATOM 702 N N . ALA A 1 93 ? -6.803 -6.777 4.677 1.00 89.75 93 ALA A N 1
ATOM 703 C CA . ALA A 1 93 ? -6.670 -5.346 4.847 1.00 89.75 93 ALA A CA 1
ATOM 704 C C . ALA A 1 93 ? -5.693 -4.788 3.809 1.00 89.75 93 ALA A C 1
ATOM 706 O O . ALA A 1 93 ? -4.587 -5.294 3.641 1.00 89.75 93 ALA A O 1
ATOM 707 N N . ILE A 1 94 ? -6.105 -3.714 3.139 1.00 90.31 94 ILE A N 1
ATOM 708 C CA . ILE A 1 94 ? -5.221 -2.866 2.340 1.00 90.31 94 ILE A CA 1
ATOM 709 C C . ILE A 1 94 ? -5.073 -1.567 3.120 1.00 90.31 94 ILE A C 1
ATOM 711 O O . ILE A 1 94 ? -6.053 -0.853 3.337 1.00 90.31 94 ILE A O 1
ATOM 715 N N . ILE A 1 95 ? -3.857 -1.294 3.581 1.00 89.81 95 ILE A N 1
ATOM 716 C CA . ILE A 1 95 ? -3.543 -0.094 4.351 1.00 89.81 95 ILE A CA 1
ATOM 717 C C . ILE A 1 95 ? -3.181 1.017 3.369 1.00 89.81 95 ILE A C 1
ATOM 719 O O . ILE A 1 95 ? -2.320 0.842 2.511 1.00 89.81 95 ILE A O 1
ATOM 723 N N . VAL A 1 96 ? -3.852 2.157 3.503 1.00 89.31 96 VAL A N 1
ATOM 724 C CA . VAL A 1 96 ? -3.510 3.393 2.798 1.00 89.31 96 VAL A CA 1
ATOM 725 C C . VAL A 1 96 ? -3.225 4.440 3.864 1.00 89.31 96 VAL A C 1
ATOM 727 O O . VAL A 1 96 ? -4.137 4.862 4.577 1.00 89.31 96 VAL A O 1
ATOM 730 N N . ASP A 1 97 ? -1.959 4.814 4.005 1.00 86.19 97 ASP A N 1
ATOM 731 C CA . ASP A 1 97 ? -1.487 5.774 4.998 1.00 86.19 97 ASP A CA 1
ATOM 732 C C . ASP A 1 97 ? -0.786 6.975 4.336 1.00 86.19 97 ASP A C 1
ATOM 734 O O . ASP A 1 97 ? -0.957 7.248 3.146 1.00 86.19 97 ASP A O 1
ATOM 738 N N . GLN A 1 98 ? -0.076 7.760 5.147 1.00 80.06 98 GLN A N 1
ATOM 739 C CA . GLN A 1 98 ? 0.679 8.931 4.702 1.00 80.06 98 GLN A CA 1
ATOM 740 C C . GLN A 1 98 ? 2.179 8.643 4.557 1.00 80.06 98 GLN A C 1
ATOM 742 O O . GLN A 1 98 ? 2.954 9.588 4.374 1.00 80.06 98 GLN A O 1
ATOM 747 N N . GLU A 1 99 ? 2.618 7.385 4.672 1.00 80.38 99 GLU A N 1
ATOM 748 C CA . GLU A 1 99 ? 4.024 7.070 4.468 1.00 80.38 99 GLU A CA 1
ATOM 749 C C . GLU A 1 99 ? 4.418 7.429 3.037 1.00 80.38 99 GLU A C 1
ATOM 751 O O . GLU A 1 99 ? 3.731 7.133 2.054 1.00 80.38 99 GLU A O 1
ATOM 756 N N . ARG A 1 100 ? 5.533 8.153 2.910 1.00 74.81 100 ARG A N 1
ATOM 757 C CA . ARG A 1 100 ? 6.007 8.567 1.594 1.00 74.81 100 ARG A CA 1
ATOM 758 C C . ARG A 1 100 ? 6.390 7.316 0.820 1.00 74.81 100 ARG A C 1
ATOM 760 O O . ARG A 1 100 ? 7.284 6.583 1.236 1.00 74.81 100 ARG A O 1
ATOM 767 N N . MET A 1 101 ? 5.779 7.133 -0.350 1.00 73.81 101 MET A N 1
ATOM 768 C CA . MET A 1 101 ? 6.290 6.195 -1.346 1.00 73.81 101 MET A CA 1
ATOM 769 C C . MET A 1 101 ? 7.781 6.479 -1.555 1.00 73.81 101 MET A C 1
ATOM 771 O O . MET A 1 101 ? 8.161 7.649 -1.657 1.00 73.81 101 MET A O 1
ATOM 775 N N . GLY A 1 102 ? 8.608 5.426 -1.564 1.00 68.81 102 GLY A N 1
ATOM 776 C CA . GLY A 1 102 ? 10.070 5.525 -1.517 1.00 68.81 102 GLY A CA 1
ATOM 777 C C . GLY A 1 102 ? 10.611 6.693 -2.344 1.00 68.81 102 GLY A C 1
ATOM 778 O O . GLY A 1 102 ? 10.448 6.722 -3.567 1.00 68.81 102 GLY A O 1
ATOM 779 N N . ALA A 1 103 ? 11.217 7.660 -1.648 1.00 63.41 103 ALA A N 1
ATOM 780 C CA . ALA A 1 103 ? 11.656 8.941 -2.192 1.00 63.41 103 ALA A CA 1
ATOM 781 C C . ALA A 1 103 ? 12.923 8.770 -3.042 1.00 63.41 103 ALA A C 1
ATOM 783 O O . ALA A 1 103 ? 14.028 9.112 -2.636 1.00 63.41 103 ALA A O 1
ATOM 784 N N . ASN A 1 104 ? 12.761 8.199 -4.228 1.00 77.62 104 ASN A N 1
ATOM 785 C CA . ASN A 1 104 ? 13.790 8.144 -5.252 1.00 77.62 104 ASN A CA 1
ATOM 786 C C . ASN A 1 104 ? 13.335 9.028 -6.416 1.00 77.62 104 ASN A C 1
ATOM 788 O O . ASN A 1 104 ? 12.162 9.006 -6.776 1.00 77.62 104 ASN A O 1
ATOM 792 N N . SER A 1 105 ? 14.249 9.768 -7.043 1.00 78.44 105 SER A N 1
ATOM 793 C CA . SER A 1 105 ? 13.972 10.522 -8.277 1.00 78.44 105 SER A CA 1
ATOM 794 C C . SER A 1 105 ? 13.433 9.631 -9.406 1.00 78.44 105 SER A C 1
ATOM 796 O O . SER A 1 105 ? 12.745 10.105 -10.306 1.00 78.44 105 SER A O 1
ATOM 798 N N . ARG A 1 106 ? 13.685 8.318 -9.325 1.00 82.81 106 ARG A N 1
ATOM 799 C CA . ARG A 1 106 ? 13.151 7.294 -10.232 1.00 82.81 106 ARG A CA 1
ATOM 800 C C . ARG A 1 106 ? 11.729 6.816 -9.879 1.00 82.81 106 ARG A C 1
ATOM 802 O O . ARG A 1 106 ? 11.122 6.111 -10.684 1.00 82.81 106 ARG A O 1
ATOM 809 N N . SER A 1 107 ? 11.192 7.197 -8.718 1.00 87.31 107 SER A N 1
ATOM 810 C CA . SER A 1 107 ? 9.821 6.914 -8.275 1.00 87.31 107 SER A CA 1
ATOM 811 C C . SER A 1 107 ? 8.894 8.049 -8.709 1.00 87.31 107 SER A C 1
ATOM 813 O O . SER A 1 107 ? 8.755 9.065 -8.034 1.00 87.31 107 SER A O 1
ATOM 815 N N . THR A 1 108 ? 8.247 7.879 -9.855 1.00 88.25 108 THR A N 1
ATOM 816 C CA . THR A 1 108 ? 7.298 8.849 -10.419 1.00 88.25 108 THR A CA 1
ATOM 817 C C . THR A 1 108 ? 5.867 8.322 -10.321 1.00 88.25 108 THR A C 1
ATOM 819 O O . THR A 1 108 ? 5.644 7.129 -10.109 1.00 88.25 108 THR A O 1
ATOM 822 N N . VAL A 1 109 ? 4.870 9.176 -10.564 1.00 90.94 109 VAL A N 1
ATOM 823 C CA . VAL A 1 109 ? 3.467 8.734 -10.694 1.00 90.94 109 VAL A CA 1
ATOM 824 C C . VAL A 1 109 ? 3.332 7.634 -11.754 1.00 90.94 109 VAL A C 1
ATOM 826 O O . VAL A 1 109 ? 2.610 6.659 -11.554 1.00 90.94 109 VAL A O 1
ATOM 829 N N . GLY A 1 110 ? 4.081 7.741 -12.855 1.00 91.94 110 GLY A N 1
ATOM 830 C CA . GLY A 1 110 ? 4.065 6.749 -13.926 1.00 91.94 110 GLY A CA 1
ATOM 831 C C . GLY A 1 110 ? 4.607 5.383 -13.502 1.00 91.94 110 GLY A C 1
ATOM 832 O O . GLY A 1 110 ? 4.124 4.368 -13.996 1.00 91.94 110 GLY A O 1
ATOM 833 N N . THR A 1 111 ? 5.585 5.330 -12.593 1.00 89.94 111 THR A N 1
ATOM 834 C CA . THR A 1 111 ? 6.090 4.056 -12.053 1.00 89.94 111 THR A CA 1
ATOM 835 C C . THR A 1 111 ? 5.205 3.517 -10.936 1.00 89.94 111 THR A C 1
ATOM 837 O O . THR A 1 111 ? 5.040 2.312 -10.845 1.00 89.94 111 THR A O 1
ATOM 840 N N . ALA A 1 112 ? 4.612 4.388 -10.115 1.00 89.75 112 ALA A N 1
ATOM 841 C CA . ALA A 1 112 ? 3.720 4.000 -9.020 1.00 89.75 112 ALA A CA 1
ATOM 842 C C . ALA A 1 112 ? 2.399 3.374 -9.500 1.00 89.75 112 ALA A C 1
ATOM 844 O O . ALA A 1 112 ? 1.823 2.538 -8.816 1.00 89.75 112 ALA A O 1
ATOM 845 N N . THR A 1 113 ? 1.914 3.799 -10.666 1.00 92.44 113 THR A N 1
ATOM 846 C CA . THR A 1 113 ? 0.625 3.373 -11.238 1.00 92.44 113 THR A CA 1
ATOM 847 C C . THR A 1 113 ? 0.768 2.335 -12.351 1.00 92.44 113 THR A C 1
ATOM 849 O O . THR A 1 113 ? -0.215 2.016 -13.012 1.00 92.44 113 THR A O 1
ATOM 852 N N . ASP A 1 114 ? 1.993 1.884 -12.638 1.00 93.25 114 ASP A N 1
ATOM 853 C CA . ASP A 1 114 ? 2.352 1.088 -13.822 1.00 93.25 114 ASP A CA 1
ATOM 854 C C . ASP A 1 114 ? 1.992 1.713 -15.186 1.00 93.25 114 ASP A C 1
ATOM 856 O O . ASP A 1 114 ? 2.253 1.119 -16.239 1.00 93.25 114 ASP A O 1
ATOM 860 N N . ALA A 1 115 ? 1.502 2.957 -15.220 1.00 96.12 115 ALA A N 1
ATOM 861 C CA . ALA A 1 115 ? 1.207 3.666 -16.461 1.00 96.12 115 ALA A CA 1
ATOM 862 C C . ALA A 1 115 ? 2.446 3.759 -17.365 1.00 96.12 115 ALA A C 1
ATOM 864 O O . ALA A 1 115 ? 2.364 3.518 -18.569 1.00 96.12 115 ALA A O 1
ATOM 865 N N . ASN A 1 116 ? 3.624 4.018 -16.789 1.00 94.31 116 ASN A N 1
ATOM 866 C CA . ASN A 1 116 ? 4.879 4.036 -17.535 1.00 94.31 116 ASN A CA 1
ATOM 867 C C . ASN A 1 116 ? 5.218 2.653 -18.116 1.00 94.31 116 ASN A C 1
ATOM 869 O O . ASN A 1 116 ? 5.733 2.563 -19.225 1.00 94.31 116 ASN A O 1
ATOM 873 N N . ALA A 1 117 ? 4.919 1.551 -17.419 1.00 93.62 117 ALA A N 1
ATOM 874 C CA . ALA A 1 117 ? 5.148 0.210 -17.958 1.00 93.62 117 ALA A CA 1
ATOM 875 C C . ALA A 1 117 ? 4.311 -0.040 -19.222 1.00 93.62 117 ALA A C 1
ATOM 877 O O . ALA A 1 117 ? 4.849 -0.514 -20.224 1.00 93.62 117 ALA A O 1
ATOM 878 N N . LEU A 1 118 ? 3.038 0.359 -19.203 1.00 96.12 118 LEU A N 1
ATOM 879 C CA . LEU A 1 118 ? 2.147 0.255 -20.359 1.00 96.12 118 LEU A CA 1
ATOM 880 C C . LEU A 1 118 ? 2.577 1.182 -21.501 1.00 96.12 118 LEU A C 1
ATOM 882 O O . LEU A 1 118 ? 2.652 0.746 -22.651 1.00 96.12 118 LEU A O 1
ATOM 886 N N . LEU A 1 119 ? 2.945 2.428 -21.195 1.00 95.75 119 LEU A N 1
ATOM 887 C CA . LEU A 1 119 ? 3.441 3.377 -22.193 1.00 95.75 119 LEU A CA 1
ATOM 888 C C . LEU A 1 119 ? 4.688 2.849 -22.908 1.00 95.75 119 LEU A C 1
ATOM 890 O O . LEU A 1 119 ? 4.774 2.948 -24.129 1.00 95.75 119 LEU A O 1
ATOM 894 N N . ARG A 1 120 ? 5.623 2.210 -22.194 1.00 95.62 120 ARG A N 1
ATOM 895 C CA . ARG A 1 120 ? 6.810 1.596 -22.815 1.00 95.62 120 ARG A CA 1
ATOM 896 C C . ARG A 1 120 ? 6.455 0.506 -23.827 1.00 95.62 120 ARG A C 1
ATOM 898 O O . ARG A 1 120 ? 7.155 0.360 -24.827 1.00 95.62 120 ARG A O 1
ATOM 905 N N . VAL A 1 121 ? 5.377 -0.249 -23.603 1.00 96.25 121 VAL A N 1
ATOM 906 C CA . VAL A 1 121 ? 4.876 -1.227 -24.585 1.00 96.25 121 VAL A CA 1
ATOM 907 C C . VAL A 1 121 ? 4.325 -0.515 -25.817 1.00 96.25 121 VAL A C 1
ATOM 909 O O . VAL A 1 121 ? 4.643 -0.911 -26.939 1.00 96.25 121 VAL A O 1
ATOM 912 N N . VAL A 1 122 ? 3.544 0.549 -25.619 1.00 96.69 122 VAL A N 1
ATOM 913 C CA . VAL A 1 122 ? 2.981 1.354 -26.711 1.00 96.69 122 VAL A CA 1
ATOM 914 C C . VAL A 1 122 ? 4.093 1.977 -27.558 1.00 96.69 122 VAL A C 1
ATOM 916 O O . VAL A 1 122 ? 4.130 1.748 -28.764 1.00 96.69 122 VAL A O 1
ATOM 919 N N . PHE A 1 123 ? 5.047 2.684 -26.945 1.00 95.94 123 PHE A N 1
ATOM 920 C CA . PHE A 1 123 ? 6.160 3.317 -27.659 1.00 95.94 123 PHE A CA 1
ATOM 921 C C . PHE A 1 123 ? 7.091 2.306 -28.332 1.00 95.94 123 PHE A C 1
ATOM 923 O O . PHE A 1 123 ? 7.573 2.560 -29.431 1.00 95.94 123 PHE A O 1
ATOM 930 N N . SER A 1 124 ? 7.295 1.127 -27.740 1.00 96.44 124 SER A N 1
ATOM 931 C CA . SER A 1 124 ? 8.068 0.069 -28.395 1.00 96.44 124 SER A CA 1
ATOM 932 C C . SER A 1 124 ? 7.410 -0.440 -29.676 1.00 96.44 124 SER A C 1
ATOM 934 O O . SER A 1 124 ? 8.117 -0.762 -30.627 1.00 96.44 124 SER A O 1
ATOM 936 N N . ARG A 1 125 ? 6.074 -0.480 -29.730 1.00 95.88 125 ARG A N 1
ATOM 937 C CA . ARG A 1 125 ? 5.328 -0.985 -30.892 1.00 95.88 125 ARG A CA 1
ATOM 938 C C . ARG A 1 125 ? 5.031 0.079 -31.943 1.00 95.88 125 ARG A C 1
ATOM 940 O O . ARG A 1 125 ? 5.020 -0.242 -33.124 1.00 95.88 125 ARG A O 1
ATOM 947 N N . LEU A 1 126 ? 4.743 1.306 -31.514 1.00 96.62 126 LEU A N 1
ATOM 948 C CA . LEU A 1 126 ? 4.196 2.364 -32.372 1.00 96.62 126 LEU A CA 1
ATOM 949 C C . LEU A 1 126 ? 5.093 3.605 -32.458 1.00 96.62 126 LEU A C 1
ATOM 951 O O . LEU A 1 126 ? 4.838 4.483 -33.277 1.00 96.62 126 LEU A O 1
ATOM 955 N N . GLY A 1 127 ? 6.119 3.705 -31.612 1.00 94.19 127 GLY A N 1
ATOM 956 C CA . GLY A 1 127 ? 7.015 4.854 -31.580 1.00 94.19 127 GLY A CA 1
ATOM 957 C C . GLY A 1 127 ? 7.833 4.973 -32.862 1.00 94.19 127 GLY A C 1
ATOM 958 O O . GLY A 1 127 ? 8.424 3.998 -33.331 1.00 94.19 127 GLY A O 1
ATOM 959 N N . GLN A 1 128 ? 7.882 6.187 -33.405 1.00 93.56 128 GLN A N 1
ATOM 960 C CA . GLN A 1 128 ? 8.756 6.560 -34.510 1.00 93.56 128 GLN A CA 1
ATOM 961 C C . GLN A 1 128 ? 9.700 7.677 -34.035 1.00 93.56 128 GLN A C 1
ATOM 963 O O . GLN A 1 128 ? 9.213 8.711 -33.577 1.00 93.56 128 GLN A O 1
ATOM 968 N N . PRO A 1 129 ? 11.030 7.492 -34.116 1.00 91.19 129 PRO A N 1
ATOM 969 C CA . PRO A 1 129 ? 11.724 6.296 -34.604 1.00 91.19 129 PRO A CA 1
ATOM 970 C C . PRO A 1 129 ? 11.585 5.089 -33.657 1.00 91.19 129 PRO A C 1
ATOM 972 O O . PRO A 1 129 ? 11.443 5.243 -32.443 1.00 91.19 129 PRO A O 1
ATOM 975 N N . HIS A 1 130 ? 11.666 3.875 -34.212 1.00 92.19 130 HIS A N 1
ATOM 976 C CA . HIS A 1 130 ? 11.703 2.657 -33.405 1.00 92.19 130 HIS A CA 1
ATOM 977 C C . HIS A 1 130 ? 13.106 2.457 -32.818 1.00 92.19 130 HIS A C 1
ATOM 979 O O . HIS A 1 130 ? 14.067 2.258 -33.558 1.00 92.19 130 HIS A O 1
ATOM 985 N N . ILE A 1 131 ? 13.214 2.487 -31.487 1.00 89.88 131 ILE A N 1
ATOM 986 C CA . ILE A 1 131 ? 14.495 2.358 -30.763 1.00 89.88 131 ILE A CA 1
ATOM 987 C C . ILE A 1 131 ? 14.663 1.011 -30.038 1.00 89.88 131 ILE A C 1
ATOM 989 O O . ILE A 1 131 ? 15.648 0.804 -29.331 1.00 89.88 131 ILE A O 1
ATOM 993 N N . GLY A 1 132 ? 13.715 0.082 -30.213 1.00 91.94 132 GLY A N 1
ATOM 994 C CA . GLY A 1 132 ? 13.802 -1.289 -29.711 1.00 91.94 132 GLY A CA 1
ATOM 995 C C . GLY A 1 132 ? 12.694 -1.687 -28.732 1.00 91.94 132 GLY A C 1
ATOM 996 O O . GLY A 1 132 ? 11.556 -1.218 -28.795 1.00 91.94 132 GLY A O 1
ATOM 997 N N . SER A 1 133 ? 13.021 -2.624 -27.841 1.00 94.62 133 SER A N 1
ATOM 998 C CA . SER A 1 133 ? 12.067 -3.236 -26.901 1.00 94.62 133 SER A CA 1
ATOM 999 C C . SER A 1 133 ? 11.545 -2.244 -25.843 1.00 94.62 133 SER A C 1
ATOM 1001 O O . SER A 1 133 ? 12.153 -1.190 -25.652 1.00 94.62 133 SER A O 1
ATOM 1003 N N . PRO A 1 134 ? 10.513 -2.588 -25.043 1.00 95.88 134 PRO A N 1
ATOM 1004 C CA . PRO A 1 134 ? 10.050 -1.737 -23.939 1.00 95.88 134 PRO A CA 1
ATOM 1005 C C . PRO A 1 134 ? 11.146 -1.373 -22.921 1.00 95.88 134 PRO A C 1
ATOM 1007 O O . PRO A 1 134 ? 11.012 -0.395 -22.186 1.00 95.88 134 PRO A O 1
ATOM 1010 N N . ARG A 1 135 ? 12.253 -2.132 -22.864 1.00 95.00 135 ARG A N 1
ATOM 1011 C CA . ARG A 1 135 ? 13.422 -1.788 -22.037 1.00 95.00 135 ARG A CA 1
ATOM 1012 C C . ARG A 1 135 ? 14.135 -0.527 -22.522 1.00 95.00 135 ARG A C 1
ATOM 1014 O O . ARG A 1 135 ? 14.603 0.235 -21.684 1.00 95.00 135 ARG A O 1
ATOM 1021 N N . ALA A 1 136 ? 14.150 -0.267 -23.829 1.00 94.50 136 ALA A N 1
ATOM 1022 C CA . ALA A 1 136 ? 14.772 0.919 -24.420 1.00 94.50 136 ALA A CA 1
ATOM 1023 C C . ALA A 1 136 ? 14.057 2.226 -24.030 1.00 94.50 136 ALA A C 1
ATOM 1025 O O . ALA A 1 136 ? 14.641 3.297 -24.110 1.00 94.50 136 ALA A O 1
ATOM 1026 N N . PHE A 1 137 ? 12.813 2.139 -23.555 1.00 94.25 137 PHE A N 1
ATOM 1027 C CA . PHE A 1 137 ? 12.013 3.276 -23.085 1.00 94.25 137 PHE A CA 1
ATOM 1028 C C . PHE A 1 137 ? 11.986 3.383 -21.552 1.00 94.25 137 PHE A C 1
ATOM 1030 O O . PHE A 1 137 ? 11.203 4.137 -20.980 1.00 94.25 137 PHE A O 1
ATOM 1037 N N . ALA A 1 138 ? 12.792 2.580 -20.857 1.00 93.44 138 ALA A N 1
ATOM 1038 C CA . ALA A 1 138 ? 12.826 2.536 -19.404 1.00 93.44 138 ALA A CA 1
ATOM 1039 C C . ALA A 1 138 ? 13.992 3.363 -18.871 1.00 93.44 138 ALA A C 1
ATOM 1041 O O . ALA A 1 138 ? 15.139 2.924 -18.928 1.00 93.44 138 ALA A O 1
ATOM 1042 N N . PHE A 1 139 ? 13.696 4.530 -18.301 1.00 92.12 139 PHE A N 1
ATOM 1043 C CA . PHE A 1 139 ? 14.717 5.421 -17.743 1.00 92.12 139 PHE A CA 1
ATOM 1044 C C . PHE A 1 139 ? 15.495 4.808 -16.566 1.00 92.12 139 PHE A C 1
ATOM 1046 O O . PHE A 1 139 ? 16.525 5.344 -16.186 1.0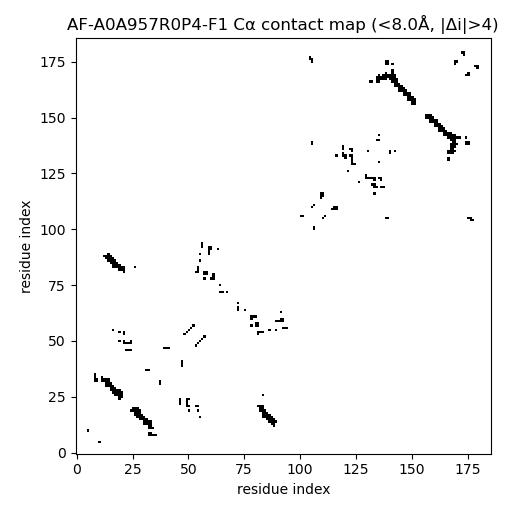0 92.12 139 PHE A O 1
ATOM 1053 N N . ASN A 1 140 ? 15.023 3.704 -15.983 1.00 90.31 140 ASN A N 1
ATOM 1054 C CA . ASN A 1 140 ? 15.632 3.011 -14.847 1.00 90.31 140 ASN A CA 1
ATOM 1055 C C . ASN A 1 140 ? 16.265 1.652 -15.212 1.00 90.31 140 ASN A C 1
ATOM 1057 O O . ASN A 1 140 ? 16.602 0.890 -14.309 1.00 90.31 140 ASN A O 1
ATOM 1061 N N . ILE A 1 141 ? 16.399 1.316 -16.504 1.00 92.94 141 ILE A N 1
ATOM 1062 C CA . ILE A 1 141 ? 17.047 0.072 -16.957 1.00 92.94 141 ILE A CA 1
ATOM 1063 C C . ILE A 1 141 ? 18.316 0.408 -17.759 1.00 92.94 141 ILE A C 1
ATOM 1065 O O . ILE A 1 141 ? 18.194 1.024 -18.824 1.00 92.94 141 ILE A O 1
ATOM 1069 N N . PRO A 1 142 ? 19.518 -0.004 -17.303 1.00 93.31 142 PRO A N 1
ATOM 1070 C CA . PRO A 1 142 ? 20.760 0.183 -18.052 1.00 93.31 142 PRO A CA 1
ATOM 1071 C C . PRO A 1 142 ? 20.764 -0.598 -19.365 1.00 93.31 142 PRO A C 1
ATOM 1073 O O . PRO A 1 142 ? 20.192 -1.686 -19.466 1.00 93.31 142 PRO A O 1
ATOM 1076 N N . SER A 1 143 ? 21.482 -0.067 -20.355 1.00 93.50 143 SER A N 1
ATOM 1077 C CA . SER A 1 143 ? 21.924 -0.876 -21.492 1.00 93.50 143 SER A CA 1
ATOM 1078 C C . SER A 1 143 ? 22.986 -1.872 -21.032 1.00 93.50 143 SER A C 1
ATOM 1080 O O . SER A 1 143 ? 23.868 -1.518 -20.252 1.00 93.50 143 SER A O 1
ATOM 1082 N N . VAL A 1 144 ? 22.911 -3.109 -21.519 1.00 91.81 144 VAL A N 1
ATOM 1083 C CA . VAL A 1 144 ? 23.871 -4.171 -21.184 1.00 91.81 144 VAL A CA 1
ATOM 1084 C C . VAL A 1 144 ? 24.485 -4.743 -22.451 1.00 91.81 144 VAL A C 1
ATOM 1086 O O . VAL A 1 144 ? 23.781 -5.000 -23.427 1.00 91.81 144 VAL A O 1
ATOM 1089 N N . SER A 1 145 ? 25.794 -4.969 -22.425 1.00 90.00 145 SER A N 1
ATOM 1090 C CA . SER A 1 145 ? 26.538 -5.557 -23.539 1.00 90.00 145 SER A CA 1
ATOM 1091 C C . SER A 1 145 ? 27.310 -6.776 -23.057 1.00 90.00 145 SER A C 1
ATOM 1093 O O . SER A 1 145 ? 27.850 -6.779 -21.953 1.00 90.00 145 SER A O 1
ATOM 1095 N N . GLY A 1 146 ? 27.377 -7.808 -23.889 1.00 88.69 146 GLY A N 1
ATOM 1096 C CA . GLY A 1 146 ? 28.109 -9.037 -23.611 1.00 88.69 146 GLY A CA 1
ATOM 1097 C C . GLY A 1 146 ? 28.799 -9.554 -24.864 1.00 88.69 146 GLY A C 1
ATOM 1098 O O . GLY A 1 146 ? 28.389 -9.260 -25.986 1.00 88.69 146 GLY A O 1
ATOM 1099 N N . ALA A 1 147 ? 29.864 -10.331 -24.688 1.00 87.06 147 ALA A N 1
ATOM 1100 C CA . ALA A 1 147 ? 30.522 -11.021 -25.788 1.00 87.06 147 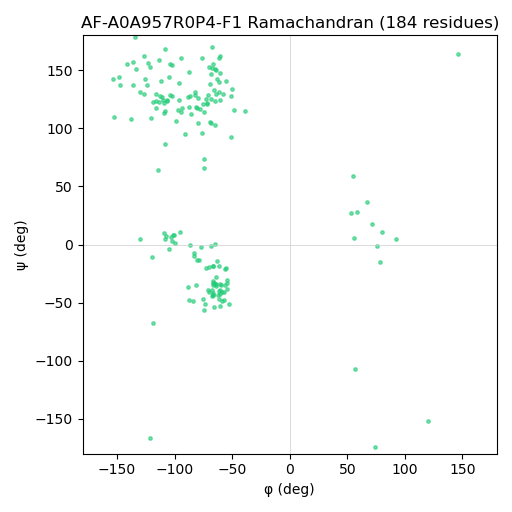ALA A CA 1
ATOM 1101 C C . ALA A 1 147 ? 30.852 -12.457 -25.386 1.00 87.06 147 ALA A C 1
ATOM 1103 O O . ALA A 1 147 ? 31.334 -12.705 -24.284 1.00 87.06 147 ALA A O 1
ATOM 1104 N N . GLY A 1 148 ? 30.606 -13.393 -26.296 1.00 84.25 148 GLY A N 1
ATOM 1105 C CA . GLY A 1 148 ? 30.903 -14.811 -26.141 1.00 84.25 148 GLY A CA 1
ATOM 1106 C C . GLY A 1 148 ? 31.563 -15.377 -27.392 1.00 84.25 148 GLY A C 1
ATOM 1107 O O . GLY A 1 148 ? 31.778 -14.670 -28.377 1.00 84.25 148 GLY A O 1
ATOM 1108 N N . ARG A 1 149 ? 31.902 -16.665 -27.361 1.00 82.38 149 ARG A N 1
ATOM 1109 C CA . ARG A 1 149 ? 32.368 -17.399 -28.542 1.00 82.38 149 ARG A CA 1
ATOM 1110 C C . ARG A 1 149 ? 31.326 -18.445 -28.902 1.00 82.38 149 ARG A C 1
ATOM 1112 O O . ARG A 1 149 ? 30.941 -19.230 -28.042 1.00 82.38 149 ARG A O 1
ATOM 1119 N N . VAL A 1 150 ? 30.889 -18.458 -30.154 1.00 80.12 150 VAL A N 1
ATOM 1120 C CA . VAL A 1 150 ? 30.011 -19.501 -30.688 1.00 80.12 150 VAL A CA 1
ATOM 1121 C C . VAL A 1 150 ? 30.875 -20.442 -31.520 1.00 80.12 150 VAL A C 1
ATOM 1123 O O . VAL A 1 150 ? 31.644 -20.000 -32.375 1.00 80.12 150 VAL A O 1
ATOM 1126 N N . SER A 1 151 ? 30.785 -21.741 -31.238 1.00 70.56 151 SER A N 1
ATOM 1127 C CA . SER A 1 151 ? 31.424 -22.785 -32.042 1.00 70.56 151 SER A CA 1
ATOM 1128 C C . SER A 1 151 ? 30.339 -23.579 -32.759 1.00 70.56 151 SER A C 1
ATOM 1130 O O . SER A 1 151 ? 29.374 -24.025 -32.141 1.00 70.56 151 SER A O 1
ATOM 1132 N N . VAL A 1 152 ? 30.463 -23.710 -34.079 1.00 76.81 152 VAL A N 1
ATOM 1133 C CA . VAL A 1 152 ? 29.500 -24.449 -34.901 1.00 76.81 152 VAL A CA 1
ATOM 1134 C C . VAL A 1 152 ? 30.049 -25.855 -35.131 1.00 76.81 152 VAL A C 1
ATOM 1136 O O . VAL A 1 152 ? 31.083 -26.026 -35.776 1.00 76.81 152 VAL A O 1
ATOM 1139 N N . GLN A 1 153 ? 29.356 -26.871 -34.609 1.00 67.44 153 GLN A N 1
ATOM 1140 C CA . GLN A 1 153 ? 29.647 -28.289 -34.853 1.00 67.44 153 GLN A CA 1
ATOM 1141 C C . GLN A 1 153 ? 29.192 -28.700 -36.268 1.00 67.44 153 GLN A C 1
ATOM 1143 O O . GLN A 1 153 ? 28.260 -29.481 -36.440 1.00 67.44 153 GLN A O 1
ATOM 1148 N N . LYS A 1 154 ? 29.809 -28.153 -37.319 1.00 55.22 154 LYS A N 1
ATOM 1149 C CA . LYS A 1 154 ? 29.696 -28.708 -38.678 1.00 55.22 154 LYS A CA 1
ATOM 1150 C C . LYS A 1 154 ? 30.951 -28.354 -39.485 1.00 55.22 154 LYS A C 1
ATOM 1152 O O . LYS A 1 154 ? 31.154 -27.195 -39.826 1.00 55.22 154 LYS A O 1
ATOM 1157 N N . GLY A 1 155 ? 31.793 -29.350 -39.780 1.00 64.50 155 GLY A N 1
ATOM 1158 C CA . GLY A 1 155 ? 33.088 -29.158 -40.461 1.00 64.50 155 GLY A CA 1
ATOM 1159 C C . GLY A 1 155 ? 34.169 -28.533 -39.567 1.00 64.50 155 GLY A C 1
ATOM 1160 O O . GLY A 1 155 ? 33.947 -28.380 -38.370 1.00 64.50 155 GLY A O 1
ATOM 1161 N N . SER A 1 156 ? 35.346 -28.213 -40.130 1.00 59.56 156 SER A N 1
ATOM 1162 C CA . SER A 1 156 ? 36.491 -27.600 -39.427 1.00 59.56 156 SER A CA 1
ATOM 1163 C C . SER A 1 156 ? 36.056 -26.350 -38.646 1.00 59.56 156 SER A C 1
ATOM 1165 O O . SER A 1 156 ? 35.963 -25.254 -39.204 1.00 59.56 156 SER A O 1
ATOM 1167 N N . GLY A 1 157 ? 35.720 -26.544 -37.371 1.00 58.50 157 GLY A N 1
ATOM 1168 C CA . GLY A 1 157 ? 34.952 -25.597 -36.573 1.00 58.50 157 GLY A CA 1
ATOM 1169 C C . GLY A 1 157 ? 35.741 -24.333 -36.268 1.00 58.50 157 GLY A C 1
ATOM 1170 O O . GLY A 1 157 ? 36.621 -24.331 -35.408 1.00 58.50 157 GLY A O 1
ATOM 1171 N N . LYS A 1 158 ? 35.407 -23.232 -36.945 1.00 65.44 158 LYS A N 1
ATOM 1172 C CA . LYS A 1 158 ? 35.885 -21.899 -36.571 1.00 65.44 158 LYS A CA 1
ATOM 1173 C C . LYS A 1 158 ? 35.038 -21.384 -35.410 1.00 65.44 158 LYS A C 1
ATOM 1175 O O . LYS A 1 158 ? 33.814 -21.377 -35.471 1.00 65.44 158 LYS A O 1
ATOM 1180 N N . SER A 1 159 ? 35.708 -20.985 -34.332 1.00 68.88 159 SER A N 1
ATOM 1181 C CA . SER A 1 159 ? 35.064 -20.315 -33.201 1.00 68.88 159 SER A CA 1
ATOM 1182 C C . SER A 1 159 ? 34.987 -18.818 -33.480 1.00 68.88 159 SER A C 1
ATOM 1184 O O . SER A 1 159 ? 36.029 -18.157 -33.475 1.00 68.88 159 SER A O 1
ATOM 1186 N N . GLU A 1 160 ? 33.783 -18.285 -33.667 1.00 77.12 160 GLU A N 1
ATOM 1187 C CA . GLU A 1 160 ? 33.549 -16.857 -33.903 1.00 77.12 160 GLU A CA 1
ATOM 1188 C C . GLU A 1 160 ? 33.195 -16.137 -32.601 1.00 77.12 160 GLU A C 1
ATOM 1190 O O . GLU A 1 160 ? 32.458 -16.654 -31.759 1.00 77.12 160 GLU A O 1
ATOM 1195 N N . LYS A 1 161 ? 33.748 -14.935 -32.411 1.00 80.19 161 LYS A N 1
ATOM 1196 C CA . LYS A 1 161 ? 33.395 -14.070 -31.283 1.00 80.19 161 LYS A CA 1
ATOM 1197 C C . LYS A 1 161 ? 32.105 -13.334 -31.638 1.00 80.19 161 LYS A C 1
ATOM 1199 O O . LYS A 1 161 ? 32.092 -12.557 -32.585 1.00 80.19 161 LYS A O 1
ATOM 1204 N N . VAL A 1 162 ? 31.052 -13.553 -30.862 1.00 84.38 162 VAL A N 1
ATOM 1205 C CA . VAL A 1 162 ? 29.753 -12.897 -31.029 1.00 84.38 162 VAL A CA 1
ATOM 1206 C C . VAL A 1 162 ? 29.563 -11.921 -29.880 1.00 84.38 162 VAL A C 1
ATOM 1208 O O . VAL A 1 162 ? 29.606 -12.312 -28.715 1.00 84.38 162 VAL A O 1
ATOM 1211 N N . SER A 1 163 ? 29.361 -10.650 -30.202 1.00 85.50 163 SER A N 1
ATOM 1212 C CA . SER A 1 163 ? 28.954 -9.621 -29.245 1.00 85.50 163 SER A CA 1
ATOM 1213 C C . SER A 1 163 ? 27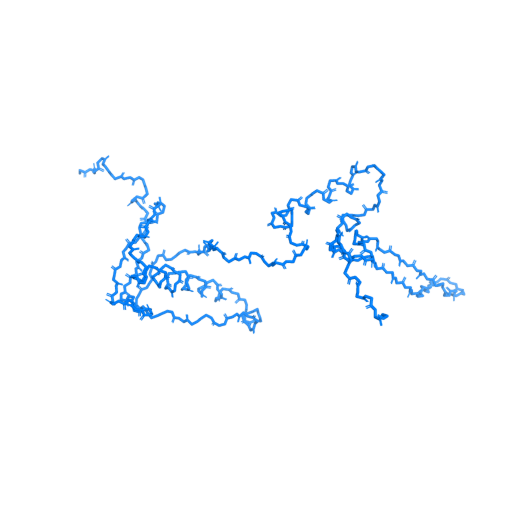.486 -9.275 -29.428 1.00 85.50 163 SER A C 1
ATOM 1215 O O . SER A 1 163 ? 27.003 -9.214 -30.557 1.00 85.50 163 SER A O 1
ATOM 1217 N N . PHE A 1 164 ? 26.798 -8.994 -28.330 1.00 85.88 164 PHE A N 1
ATOM 1218 C CA . PHE A 1 164 ? 25.425 -8.515 -28.331 1.00 85.88 164 PHE A CA 1
ATOM 1219 C C . PHE A 1 164 ? 25.277 -7.326 -27.386 1.00 85.88 164 PHE A C 1
ATOM 1221 O O . PHE A 1 164 ? 25.969 -7.225 -26.371 1.00 85.88 164 PHE A O 1
ATOM 1228 N N . THR A 1 165 ? 24.329 -6.457 -27.716 1.00 87.44 165 THR A N 1
ATOM 1229 C CA . THR A 1 165 ? 23.943 -5.305 -26.905 1.00 87.44 165 THR A CA 1
ATOM 1230 C C . THR A 1 165 ? 22.431 -5.322 -26.755 1.00 87.44 165 THR A C 1
ATOM 1232 O O . THR A 1 165 ? 21.706 -5.465 -27.738 1.00 87.44 165 THR A O 1
ATOM 1235 N N . ILE A 1 166 ? 21.951 -5.173 -25.526 1.00 88.19 166 ILE A N 1
ATOM 1236 C CA . ILE A 1 166 ? 20.540 -4.988 -25.206 1.00 88.19 166 ILE A CA 1
ATOM 1237 C C . ILE A 1 166 ? 20.371 -3.544 -24.751 1.00 88.19 166 ILE A C 1
ATOM 1239 O O . ILE A 1 166 ? 20.869 -3.151 -23.696 1.00 88.19 166 ILE A O 1
ATOM 1243 N N . THR A 1 167 ? 19.648 -2.764 -25.549 1.00 91.69 167 THR A N 1
ATOM 1244 C CA . THR A 1 167 ? 19.391 -1.354 -25.262 1.00 91.69 167 THR A CA 1
ATOM 1245 C C . THR A 1 167 ? 18.407 -1.197 -24.102 1.00 91.69 167 THR A C 1
ATOM 1247 O O . THR A 1 167 ? 17.266 -1.671 -24.158 1.00 91.69 167 THR A O 1
ATOM 1250 N N . GLY A 1 168 ? 18.854 -0.503 -23.061 1.00 93.50 168 GLY A N 1
ATOM 1251 C CA . GLY A 1 168 ? 18.042 0.054 -21.986 1.00 93.50 168 GLY A CA 1
ATOM 1252 C C . GLY A 1 168 ? 17.876 1.566 -22.158 1.00 93.50 168 GLY A C 1
ATOM 1253 O O . GLY A 1 168 ? 18.692 2.211 -22.813 1.00 93.50 168 GLY A O 1
ATOM 1254 N N . GLY A 1 169 ? 16.807 2.127 -21.594 1.00 92.75 169 GLY A N 1
ATOM 1255 C CA . GLY A 1 169 ? 16.480 3.554 -21.709 1.00 92.75 169 GLY A CA 1
ATOM 1256 C C . GLY A 1 169 ? 17.142 4.450 -20.663 1.00 92.75 169 GLY A C 1
ATOM 1257 O O . GLY A 1 169 ? 16.912 5.659 -20.662 1.00 92.75 169 GLY A O 1
ATOM 1258 N N . MET A 1 170 ? 17.929 3.886 -19.744 1.00 94.12 170 MET A N 1
ATOM 1259 C CA . MET A 1 170 ? 18.596 4.661 -18.706 1.00 94.12 170 MET A CA 1
ATOM 1260 C C . MET A 1 170 ? 19.747 5.467 -19.295 1.00 94.12 170 MET A C 1
ATOM 1262 O O . MET A 1 170 ? 20.668 4.918 -19.901 1.00 94.12 170 MET A O 1
ATOM 1266 N N . CYS A 1 171 ? 19.710 6.778 -19.065 1.00 90.88 171 CYS A N 1
ATOM 1267 C CA . CYS A 1 171 ? 20.819 7.660 -19.397 1.00 90.88 171 CYS A CA 1
ATOM 1268 C C . CYS A 1 171 ? 22.066 7.221 -18.611 1.00 90.88 171 CYS A C 1
ATOM 1270 O O . CYS A 1 171 ? 22.000 7.185 -17.384 1.00 90.88 171 CYS A O 1
ATOM 1272 N N . PRO A 1 172 ? 23.205 6.932 -19.262 1.00 89.50 172 PRO A N 1
ATOM 1273 C CA . PRO A 1 172 ? 24.407 6.477 -18.565 1.00 89.50 172 PRO A CA 1
ATOM 1274 C C . PRO A 1 172 ? 25.073 7.579 -17.731 1.00 89.50 172 PRO A C 1
ATOM 1276 O O . PRO A 1 172 ? 25.844 7.270 -16.836 1.00 89.50 172 PRO A O 1
ATOM 1279 N N . ARG A 1 173 ? 24.781 8.859 -18.008 1.00 89.88 173 ARG A N 1
ATOM 1280 C CA . ARG A 1 173 ? 25.388 9.997 -17.303 1.00 89.88 173 ARG A CA 1
ATOM 1281 C C . ARG A 1 173 ? 24.681 10.331 -15.990 1.00 89.88 173 ARG A C 1
ATOM 1283 O O . ARG A 1 173 ? 25.336 10.523 -14.981 1.00 89.88 173 ARG A O 1
ATOM 1290 N N . CYS A 1 174 ? 23.352 10.442 -16.008 1.00 89.44 174 CYS A N 1
ATOM 1291 C CA . CYS A 1 174 ? 22.563 10.738 -14.803 1.00 89.44 174 CYS A CA 1
ATOM 1292 C C . CYS A 1 174 ? 21.933 9.491 -14.180 1.00 89.44 174 CYS A C 1
ATOM 1294 O O . CYS A 1 174 ? 21.146 9.601 -13.247 1.00 89.44 174 CYS A O 1
ATOM 1296 N N . GLU A 1 175 ? 22.188 8.316 -14.755 1.00 90.06 175 GLU A N 1
ATOM 1297 C CA . GLU A 1 175 ? 21.617 7.033 -14.346 1.00 90.06 175 GLU A CA 1
ATOM 1298 C C . GLU A 1 175 ? 20.078 7.038 -14.265 1.00 90.06 175 GLU A C 1
ATOM 1300 O O . GLU A 1 175 ? 19.473 6.296 -13.496 1.00 90.06 175 GLU A O 1
ATOM 1305 N N . GLY A 1 176 ? 19.406 7.897 -15.033 1.00 87.38 176 GLY A N 1
ATOM 1306 C CA . GLY A 1 176 ? 17.948 8.035 -14.974 1.00 87.38 176 GLY A CA 1
ATOM 1307 C C . GLY A 1 176 ? 17.420 8.890 -13.819 1.00 87.38 176 GLY A C 1
ATOM 1308 O O . GLY A 1 176 ? 16.215 8.908 -13.598 1.00 87.38 176 GLY A O 1
ATOM 1309 N N . MET A 1 177 ? 18.287 9.608 -13.100 1.00 87.38 177 MET A N 1
ATOM 1310 C CA . MET A 1 177 ? 17.886 10.579 -12.072 1.00 87.38 177 MET A CA 1
ATOM 1311 C C . MET A 1 177 ? 17.433 11.924 -12.657 1.00 87.38 177 MET A C 1
ATOM 1313 O O . MET A 1 177 ? 16.863 12.742 -11.943 1.00 87.38 177 MET A O 1
ATOM 1317 N N . GLY A 1 178 ? 17.704 12.180 -13.941 1.00 85.19 178 GLY A N 1
ATOM 1318 C CA . GLY A 1 178 ? 17.349 13.432 -14.622 1.00 85.19 178 GLY A CA 1
ATOM 1319 C C . GLY A 1 178 ? 18.279 14.616 -14.323 1.00 85.19 178 GLY A C 1
ATOM 1320 O O . GLY A 1 178 ? 18.293 15.569 -15.094 1.00 85.19 178 GLY A O 1
ATOM 1321 N N . ALA A 1 179 ? 19.109 14.528 -13.282 1.00 83.88 179 ALA A N 1
ATOM 1322 C CA . ALA A 1 179 ? 20.155 15.491 -12.945 1.00 83.88 179 ALA A CA 1
ATOM 1323 C C . ALA A 1 179 ? 21.453 14.767 -12.553 1.00 83.88 179 ALA A C 1
ATOM 1325 O O . ALA A 1 179 ? 21.423 13.598 -12.165 1.00 83.88 179 ALA A O 1
ATOM 1326 N N . VAL A 1 180 ? 22.585 15.461 -12.676 1.00 85.31 180 VAL A N 1
ATOM 1327 C CA . VAL A 1 180 ? 23.910 14.995 -12.240 1.00 85.31 180 VAL A CA 1
ATOM 1328 C C . VAL A 1 180 ? 24.377 15.941 -11.140 1.00 85.31 180 VAL A C 1
ATOM 1330 O O . VAL A 1 180 ? 24.306 17.156 -11.318 1.00 85.31 180 VAL A O 1
ATOM 1333 N N . SER A 1 181 ? 24.813 15.397 -10.007 1.00 77.62 181 SER A N 1
ATOM 1334 C CA . SER A 1 181 ? 25.403 16.169 -8.912 1.00 77.62 181 SER A CA 1
ATOM 1335 C C . SER A 1 181 ? 26.897 15.883 -8.880 1.00 77.62 181 SER A C 1
ATOM 1337 O O . SER A 1 181 ? 27.337 14.969 -8.188 1.00 77.62 181 SER A O 1
ATOM 1339 N N . ASP A 1 182 ? 27.656 16.637 -9.670 1.00 81.56 182 ASP A N 1
ATOM 1340 C CA . ASP A 1 182 ? 29.115 16.580 -9.650 1.00 81.56 182 ASP A CA 1
ATOM 1341 C C . ASP A 1 182 ? 29.619 17.464 -8.497 1.00 81.56 182 ASP A C 1
ATOM 1343 O O . ASP A 1 182 ? 29.204 18.617 -8.362 1.00 81.56 182 ASP A O 1
ATOM 1347 N N . ILE A 1 183 ? 30.478 16.914 -7.637 1.00 76.94 183 ILE A N 1
ATOM 1348 C CA . ILE A 1 183 ? 31.205 17.692 -6.628 1.00 76.94 183 ILE A CA 1
ATOM 1349 C C . ILE A 1 183 ? 32.543 18.059 -7.256 1.00 76.94 183 ILE A C 1
ATOM 1351 O O . ILE A 1 183 ? 33.327 17.168 -7.587 1.00 76.94 183 ILE A O 1
ATOM 1355 N N . ASP A 1 184 ? 32.789 19.355 -7.427 1.00 70.31 184 ASP A N 1
ATOM 1356 C CA . ASP A 1 184 ? 34.094 19.838 -7.861 1.00 70.31 184 ASP A CA 1
ATOM 1357 C C . ASP A 1 184 ? 35.090 19.669 -6.705 1.00 70.31 184 ASP A C 1
ATOM 1359 O O . ASP A 1 184 ? 34.852 20.154 -5.598 1.00 70.31 184 ASP A O 1
ATOM 1363 N N . LEU A 1 185 ? 36.155 18.901 -6.935 1.00 73.31 185 LEU A N 1
ATOM 1364 C CA . LEU A 1 185 ? 37.174 18.580 -5.926 1.00 73.31 185 LEU A CA 1
ATOM 1365 C C . LEU A 1 185 ? 38.393 19.518 -6.002 1.00 73.31 185 LEU A C 1
ATOM 1367 O O . LEU A 1 185 ? 39.420 19.212 -5.394 1.00 73.31 185 LEU A O 1
ATOM 1371 N N . THR A 1 186 ? 38.306 20.610 -6.769 1.00 68.19 186 THR A N 1
ATOM 1372 C CA . THR A 1 186 ? 39.361 21.634 -6.873 1.00 68.19 186 THR A CA 1
ATOM 1373 C C . THR A 1 186 ? 39.422 22.564 -5.675 1.00 68.19 186 THR A C 1
ATOM 1375 O O . THR A 1 186 ? 38.341 23.019 -5.237 1.00 68.19 186 THR A O 1
#

Sequence (186 aa):
MTNANRHPADSHDLIRVQGARQNNLKNIDVALPKRRLTVFTGVSGSGKSSLVFGTIAAESQRMINETYSAFVQGFMPALNRPDVDTLDGLTTAIIVDQERMGANSRSTVGTATDANALLRVVFSRLGQPHIGSPRAFAFNIPSVSGAGRVSVQKGSGKSEKVSFTITGGMCPRCEGMGAVSDIDLT

Nearest PDB structures (foldseek):
  3zqj-assembly5_E  TM=9.243E-01  e=2.014E-07  Mycobacterium tuberculosis
  3zqj-assembly2_B  TM=9.237E-01  e=6.065E-07  Mycobacterium tuberculosis
  3zqj-assembly1_A  TM=9.223E-01  e=8.239E-07  Mycobacterium tuberculosis
  3zqj-assembly3_C  TM=9.233E-01  e=1.942E-06  Mycobacterium tuberculosis
  3zqj-assembly4_D  TM=8.832E-01  e=1.616E-06  Mycobacterium tuberculosis

Secondary structure (DSSP, 8-state):
---TT--GGGGSPEEEEEEE-STT--SEEEEEETTS-------TTSSHHHHIIIIIIHHHHHHHHTTS-HHHHTTS--PPPPS-SEEES--------SPPP---TT--HHHHTSHHHHHHHHHHHH-SS---SGGGG-TTS--EEEEEEEE-SSSS--EEEEEEEE-----TTTTTSSS--PPP--

Radius of gyration: 27.56 Å; Cα contacts (8 Å, |Δi|>4): 244; chains: 1; bounding box: 82×51×68 Å